Protein AF-A0A9P8JG62-F1 (afdb_monomer_lite)

Foldseek 3Di:
DQAKWKWKWKDKDDDTQDTDDIDGQQVFKDPDGPPDDDLPPFDPPDPVSDTDGDDDDDDPDQSLQTKIWMWMWIFGSDDVGDTPDIDIDIWHFHNDDVLLCCLQCVLVVVLVVLAVQLVCLQPPPPQHHPDPVRSVDPPPGDPVSVVSSPVHSVNSLVVLVVQLVVQLALDPDGPSSLLSSLSSVVSLQQAQDADPVPDPWADQADPRTGDADDNGSLRRSRNSRGYPGSVRSVVSSVVSVVVVVVVVVVVVVVVVVVVVVCCVVVVDDDDDPPDPPDD

pLDDT: mean 87.67, std 10.38, range [32.44, 97.75]

Secondary structure (DSSP, 8-state):
----EEEEEEEETTEEEEEPPPEEGGGSEES--SSPPP-TTS-TT-TTSS-EE------SS--TT--EEEEEEEE-SSTT--EEEEEEEEE-B---HHHHHHHHHHHHHHHHHHHHHHHHHHHHSTT--S-HHHHS--TT--HHHHHHH-S-HHHHHHHHHHHHHHHTSSS---TTHHHHHHTTGGGGT--S--SSS-------EETTEE----SSHHHHHHHHHT-S-THHHHHHHHHHHHHHHHHHHHHHHHHHHHHHHHHHHTT-----TT-----

Organism: Aureobasidium melanogenum (NCBI:txid46634)

Radius of gyration: 29.27 Å; chains: 1; bounding box: 67×37×87 Å

Sequence (279 aa):
NRYSTLFQRYQVLTFDAYEAAPSRFCNSTVNDSCPLAPSFFANPYDPYDLSAFSVSHDFYSSYAFATIATTITAKSGDAGAPDIACISANITPALGHTLSGLLTYLPVAILILVAIATAAAGIYSPWGSTDPFKWTTNYGRDQDLLRLVTPGFGDCLQYIQFIFLTGALSLNYPGYYAPVTKQASWSALLFNTSYVSHGHGTQSLQDGIYITNGTYGMTRMSQLVGMTAVRDIWACMAVWLLVVAVAVVLLCQLAFLLRWVIRILANSQQEDLRKKNWP

InterPro domains:
  IPR040241 Transient receptor potential channel Flc/Pkd2-like [PTHR31145] (1-279)

Structure (mmCIF, N/CA/C/O backbone):
data_AF-A0A9P8JG62-F1
#
_entry.id   AF-A0A9P8JG62-F1
#
loop_
_atom_site.group_PDB
_atom_site.id
_atom_site.type_symbol
_atom_site.label_atom_id
_atom_site.label_alt_id
_atom_site.label_comp_id
_atom_site.label_asym_id
_atom_site.label_entity_id
_atom_site.label_seq_id
_atom_site.pdbx_PDB_ins_code
_atom_site.Cartn_x
_atom_site.Cartn_y
_atom_site.Cartn_z
_atom_site.occupancy
_atom_site.B_iso_or_equiv
_atom_site.auth_seq_id
_atom_site.auth_comp_id
_atom_site.auth_asym_id
_atom_site.auth_atom_id
_atom_site.pdbx_PDB_model_num
ATOM 1 N N . ASN A 1 1 ? 34.900 1.073 -39.462 1.00 60.78 1 ASN A N 1
ATOM 2 C CA . ASN A 1 1 ? 33.639 0.442 -39.016 1.00 60.78 1 ASN A CA 1
ATOM 3 C C . ASN A 1 1 ? 33.054 1.256 -37.887 1.00 60.78 1 ASN A C 1
ATOM 5 O O . ASN A 1 1 ? 33.698 1.366 -36.849 1.00 60.78 1 ASN A O 1
ATOM 9 N N . ARG A 1 2 ? 31.901 1.889 -38.112 1.00 76.06 2 ARG A N 1
ATOM 10 C CA . ARG A 1 2 ? 31.143 2.542 -37.044 1.00 76.06 2 ARG A CA 1
ATOM 11 C C . ARG A 1 2 ? 30.133 1.526 -36.516 1.00 76.06 2 ARG A C 1
ATOM 13 O O . ARG A 1 2 ? 29.532 0.816 -37.315 1.00 76.06 2 ARG A O 1
ATOM 20 N N . TYR A 1 3 ? 30.025 1.398 -35.200 1.00 82.88 3 TYR A N 1
ATOM 21 C CA . TYR A 1 3 ? 29.186 0.389 -34.552 1.00 82.88 3 TYR A CA 1
ATOM 22 C C . TYR A 1 3 ? 27.993 1.058 -33.882 1.00 82.88 3 TYR A C 1
ATOM 24 O O . TYR A 1 3 ? 28.145 2.153 -33.342 1.00 82.88 3 TYR A O 1
ATOM 32 N N . SER A 1 4 ? 26.849 0.376 -33.869 1.00 86.31 4 SER A N 1
ATOM 33 C CA . SER A 1 4 ? 25.696 0.795 -33.073 1.00 86.31 4 SER A CA 1
ATOM 34 C C . SER A 1 4 ? 25.989 0.623 -31.583 1.00 86.31 4 SER A C 1
ATOM 36 O O . SER A 1 4 ? 26.522 -0.411 -31.157 1.00 86.31 4 SER A O 1
ATOM 38 N N . THR A 1 5 ? 25.658 1.639 -30.793 1.00 89.00 5 THR A N 1
ATOM 39 C CA . THR A 1 5 ? 25.949 1.711 -29.359 1.00 89.00 5 THR A CA 1
ATOM 40 C C . THR A 1 5 ? 24.672 1.649 -28.534 1.00 89.00 5 THR A C 1
ATOM 42 O O . THR A 1 5 ? 23.641 2.198 -28.912 1.00 89.00 5 THR A O 1
ATOM 45 N N . LEU A 1 6 ? 24.748 0.960 -27.403 1.00 89.19 6 LEU A N 1
ATOM 46 C CA . LEU A 1 6 ? 23.680 0.810 -26.429 1.00 89.19 6 LEU A CA 1
ATOM 47 C C . LEU A 1 6 ? 24.010 1.650 -25.194 1.00 89.19 6 LEU A C 1
ATOM 49 O O . LEU A 1 6 ? 25.107 1.542 -24.636 1.00 89.19 6 LEU A O 1
ATOM 53 N N . PHE A 1 7 ? 23.036 2.442 -24.762 1.00 89.69 7 PHE A N 1
ATOM 54 C CA . PHE A 1 7 ? 23.062 3.242 -23.547 1.00 89.69 7 PHE A CA 1
ATOM 55 C C . PHE A 1 7 ? 21.956 2.756 -22.615 1.00 89.69 7 PHE A C 1
ATOM 57 O O . PHE A 1 7 ? 20.835 2.481 -23.045 1.00 89.69 7 PHE A O 1
ATOM 64 N N . GLN A 1 8 ? 22.274 2.654 -21.330 1.00 89.62 8 GLN A N 1
ATOM 65 C CA . GLN A 1 8 ? 21.329 2.232 -20.302 1.00 89.62 8 GLN A CA 1
ATOM 66 C C . GLN A 1 8 ? 21.432 3.208 -19.141 1.00 89.62 8 GLN A C 1
ATOM 68 O O . GLN A 1 8 ? 22.527 3.451 -18.631 1.00 89.62 8 GLN A O 1
ATOM 73 N N . ARG A 1 9 ? 20.297 3.762 -18.730 1.00 89.38 9 ARG A N 1
ATOM 74 C CA . ARG A 1 9 ? 20.216 4.739 -17.651 1.00 89.38 9 ARG A CA 1
ATOM 75 C C . ARG A 1 9 ? 19.087 4.367 -16.702 1.00 89.38 9 ARG A C 1
ATOM 77 O O . ARG A 1 9 ? 17.950 4.176 -17.127 1.00 89.38 9 ARG A O 1
ATOM 84 N N . TYR A 1 10 ? 19.409 4.287 -15.418 1.00 88.69 10 TYR A N 1
ATOM 85 C CA . TYR A 1 10 ? 18.494 3.912 -14.348 1.00 88.69 10 TYR A CA 1
ATOM 86 C C . TYR A 1 10 ? 18.408 5.070 -13.360 1.00 88.69 10 TYR A C 1
ATOM 88 O O . TYR A 1 10 ? 19.377 5.372 -12.664 1.00 88.69 10 TYR A O 1
ATOM 96 N N . GLN A 1 11 ? 17.252 5.724 -13.301 1.00 87.38 11 GLN A N 1
ATOM 97 C CA . GLN A 1 11 ? 17.023 6.863 -12.417 1.00 87.38 11 GLN A CA 1
ATOM 98 C C . GLN A 1 11 ? 16.153 6.455 -11.238 1.00 87.38 11 GLN A C 1
ATOM 100 O O . GLN A 1 11 ? 15.164 5.738 -11.394 1.00 87.38 11 GLN A O 1
ATOM 105 N N . VAL A 1 12 ? 16.505 6.942 -10.054 1.00 86.25 12 VAL A N 1
ATOM 106 C CA . VAL A 1 12 ? 15.757 6.714 -8.821 1.00 86.25 12 VAL A CA 1
ATOM 107 C C . VAL A 1 12 ? 15.482 8.072 -8.197 1.00 86.25 12 VAL A C 1
ATOM 109 O O . VAL A 1 12 ? 16.392 8.752 -7.729 1.00 86.25 12 VAL A O 1
ATOM 112 N N . LEU A 1 13 ? 14.208 8.472 -8.176 1.00 81.06 13 LEU A N 1
ATOM 113 C CA . LEU A 1 13 ? 13.777 9.791 -7.702 1.00 81.06 13 LEU A CA 1
ATOM 114 C C . LEU A 1 13 ? 14.483 10.934 -8.459 1.00 81.06 13 LEU A C 1
ATOM 116 O O . LEU A 1 13 ? 14.110 11.231 -9.589 1.00 81.06 13 LEU A O 1
ATOM 120 N N . THR A 1 14 ? 15.471 11.584 -7.839 1.00 79.69 14 THR A N 1
ATOM 121 C CA . THR A 1 14 ? 16.187 12.751 -8.377 1.00 79.69 14 THR A CA 1
ATOM 122 C C . THR A 1 14 ? 17.626 12.459 -8.798 1.00 79.69 14 THR A C 1
ATOM 124 O O . THR A 1 14 ? 18.276 13.360 -9.325 1.00 79.69 14 THR A O 1
ATOM 127 N N . PHE A 1 15 ? 18.141 11.245 -8.578 1.00 83.62 15 PHE A N 1
ATOM 128 C CA . PHE A 1 15 ? 19.515 10.885 -8.932 1.00 83.62 15 PHE A CA 1
ATOM 129 C C . PHE A 1 15 ? 19.565 9.713 -9.916 1.00 83.62 15 PHE A C 1
ATOM 131 O O . PHE A 1 15 ? 18.686 8.847 -9.945 1.00 83.62 15 PHE A O 1
ATOM 138 N N . ASP A 1 16 ? 20.620 9.684 -10.724 1.00 84.75 16 ASP A N 1
ATOM 139 C CA . ASP A 1 16 ? 20.938 8.548 -11.581 1.00 84.75 16 ASP A CA 1
ATOM 140 C C . ASP A 1 16 ? 21.579 7.461 -10.710 1.00 84.75 16 ASP A C 1
ATOM 142 O O . ASP A 1 16 ? 22.685 7.627 -10.198 1.00 84.75 16 ASP A O 1
ATOM 146 N N . ALA A 1 17 ? 20.850 6.369 -10.481 1.00 85.88 17 ALA A N 1
ATOM 147 C CA . ALA A 1 17 ? 21.338 5.248 -9.683 1.00 85.88 17 ALA A CA 1
ATOM 148 C C . ALA A 1 17 ? 22.433 4.477 -10.421 1.00 85.88 17 ALA A C 1
ATOM 150 O O . ALA A 1 17 ? 23.376 3.997 -9.797 1.00 85.88 17 ALA A O 1
ATOM 151 N N . TYR A 1 18 ? 22.308 4.376 -11.745 1.00 88.56 18 TYR A N 1
ATOM 152 C CA . TYR A 1 18 ? 23.331 3.794 -12.596 1.00 88.56 18 TYR A CA 1
ATOM 153 C C . TYR A 1 18 ? 23.220 4.318 -14.027 1.00 88.56 18 TYR A C 1
ATOM 155 O O . TYR A 1 18 ? 22.129 4.384 -14.600 1.00 88.56 18 TYR A O 1
ATOM 163 N N . GLU A 1 19 ? 24.365 4.637 -14.618 1.00 90.19 19 GLU A N 1
ATOM 164 C CA . GLU A 1 19 ? 24.509 4.893 -16.046 1.00 90.19 19 GLU A CA 1
ATOM 165 C C . GLU A 1 19 ? 25.578 3.943 -16.587 1.00 90.19 19 GLU A C 1
ATOM 167 O O . GLU A 1 19 ? 26.728 3.950 -16.140 1.00 90.19 19 GLU A O 1
ATOM 172 N N . ALA A 1 20 ? 25.181 3.071 -17.512 1.00 88.19 20 ALA A N 1
ATOM 173 C CA . ALA A 1 20 ? 26.085 2.087 -18.082 1.00 88.19 20 ALA A CA 1
ATOM 174 C C . ALA A 1 20 ? 27.085 2.753 -19.031 1.00 88.19 20 ALA A C 1
ATOM 176 O O . ALA A 1 20 ? 26.729 3.632 -19.820 1.00 88.19 20 ALA A O 1
ATOM 177 N N . ALA A 1 21 ? 28.328 2.265 -19.022 1.00 88.56 21 ALA A N 1
ATOM 178 C CA . ALA A 1 21 ? 29.294 2.642 -20.044 1.00 88.56 21 ALA A CA 1
ATOM 179 C C . ALA A 1 21 ? 28.760 2.244 -21.438 1.00 88.56 21 ALA A C 1
ATOM 181 O O . ALA A 1 21 ? 28.216 1.142 -21.583 1.00 88.56 21 ALA A O 1
ATOM 182 N N . PRO A 1 22 ? 28.925 3.093 -22.472 1.00 87.44 22 PRO A N 1
ATOM 183 C CA . PRO A 1 22 ? 28.437 2.790 -23.811 1.00 87.44 22 PRO A CA 1
ATOM 184 C C . PRO A 1 22 ? 29.011 1.465 -24.311 1.00 87.44 22 PRO A C 1
ATOM 186 O O . PRO A 1 22 ? 30.228 1.289 -24.399 1.00 87.44 22 PRO A O 1
ATOM 189 N N . SER A 1 23 ? 28.130 0.530 -24.651 1.00 90.50 23 SER A N 1
ATOM 190 C CA . SER A 1 23 ? 28.506 -0.807 -25.115 1.00 90.50 23 SER A CA 1
ATOM 191 C C . SER A 1 23 ? 28.045 -1.029 -26.551 1.00 90.50 23 SER A C 1
ATOM 193 O O . SER A 1 23 ? 27.227 -0.279 -27.082 1.00 90.50 23 SER A O 1
ATOM 195 N N . ARG A 1 24 ? 28.600 -2.031 -27.238 1.00 89.81 24 ARG A N 1
ATOM 196 C CA . ARG A 1 24 ? 28.143 -2.378 -28.591 1.00 89.81 24 ARG A CA 1
ATOM 197 C C . ARG A 1 24 ? 26.783 -3.057 -28.492 1.00 89.81 24 ARG A C 1
ATOM 199 O O . ARG A 1 24 ? 26.678 -4.084 -27.831 1.00 89.81 24 ARG A O 1
ATOM 206 N N . PHE A 1 25 ? 25.788 -2.537 -29.208 1.00 88.88 25 PHE A N 1
ATOM 207 C CA . PHE A 1 25 ? 24.418 -3.065 -29.195 1.00 88.88 25 PHE A CA 1
ATOM 208 C C . PHE A 1 25 ? 24.360 -4.570 -29.512 1.00 88.88 25 PHE A C 1
ATOM 210 O O . PHE A 1 25 ? 23.679 -5.331 -28.834 1.00 88.88 25 PHE A O 1
ATOM 217 N N . CYS A 1 26 ? 25.169 -5.012 -30.474 1.00 88.38 26 CYS A N 1
ATOM 218 C CA . CYS A 1 26 ? 25.242 -6.403 -30.925 1.00 88.38 26 CYS A CA 1
ATOM 219 C C . CYS A 1 26 ? 25.734 -7.413 -29.877 1.00 88.38 26 CYS A C 1
ATOM 221 O O . CYS A 1 26 ? 25.614 -8.608 -30.106 1.00 88.38 26 CYS A O 1
ATOM 223 N N . ASN A 1 27 ? 26.313 -6.968 -28.757 1.00 88.94 27 ASN A N 1
ATOM 224 C CA . ASN A 1 27 ? 26.694 -7.877 -27.672 1.00 88.94 27 ASN A CA 1
ATOM 225 C C . ASN A 1 27 ? 25.514 -8.202 -26.745 1.00 88.94 27 ASN A C 1
ATOM 227 O O . ASN A 1 27 ? 25.621 -9.109 -25.927 1.00 88.94 27 ASN A O 1
ATOM 231 N N . SER A 1 28 ? 24.427 -7.436 -26.833 1.00 88.81 28 SER A N 1
ATOM 232 C CA . SER A 1 28 ? 23.253 -7.559 -25.968 1.00 88.81 28 SER A CA 1
ATOM 233 C C . SER A 1 28 ? 22.060 -8.191 -26.685 1.00 88.81 28 SER A C 1
ATOM 235 O O . SER A 1 28 ? 21.018 -8.376 -26.062 1.00 88.81 28 SER A O 1
ATOM 237 N N . THR A 1 29 ? 22.182 -8.512 -27.977 1.00 89.44 29 THR A N 1
ATOM 238 C CA . THR A 1 29 ? 21.116 -9.159 -28.750 1.00 89.44 29 THR A CA 1
ATOM 239 C C . THR A 1 29 ? 20.923 -10.605 -28.304 1.00 89.44 29 THR A C 1
ATOM 241 O O . THR A 1 29 ? 21.872 -11.310 -27.963 1.00 89.44 29 THR A O 1
ATOM 244 N N . VAL A 1 30 ? 19.667 -11.034 -28.284 1.00 84.88 30 VAL A N 1
ATOM 245 C CA . VAL A 1 30 ? 19.232 -12.379 -27.908 1.00 84.88 30 VAL A CA 1
ATOM 246 C C . VAL A 1 30 ? 18.642 -13.032 -29.154 1.00 84.88 30 VAL A C 1
ATOM 248 O O . VAL A 1 30 ? 17.944 -12.370 -29.920 1.00 84.88 30 VAL A O 1
ATOM 251 N N . ASN A 1 31 ? 18.928 -14.320 -29.355 1.00 77.56 31 ASN A N 1
ATOM 252 C CA . ASN A 1 31 ? 18.496 -15.165 -30.482 1.00 77.56 31 ASN A CA 1
ATOM 253 C C . ASN A 1 31 ? 19.072 -14.810 -31.864 1.00 77.56 31 ASN A C 1
ATOM 255 O O . ASN A 1 31 ? 19.307 -15.725 -32.647 1.00 77.56 31 ASN A O 1
ATOM 259 N N . ASP A 1 32 ? 19.390 -13.541 -32.128 1.00 78.75 32 ASP A N 1
ATOM 260 C CA . ASP A 1 32 ? 19.986 -13.088 -33.387 1.00 78.75 32 ASP A CA 1
ATOM 261 C C . ASP A 1 32 ? 21.377 -12.467 -33.210 1.00 78.75 32 ASP A C 1
ATOM 263 O O . ASP A 1 32 ? 21.698 -11.821 -32.206 1.00 78.75 32 ASP A O 1
ATOM 267 N N . SER A 1 33 ? 22.203 -12.615 -34.247 1.00 82.50 33 SER A N 1
ATOM 268 C CA . SER A 1 33 ? 23.496 -11.943 -34.380 1.00 82.50 33 SER A CA 1
ATOM 269 C C . SER A 1 33 ? 23.413 -10.798 -35.385 1.00 82.50 33 SER A C 1
ATOM 271 O O . SER A 1 33 ? 22.811 -10.943 -36.446 1.00 82.50 33 SER A O 1
ATOM 273 N N . CYS A 1 34 ? 24.078 -9.678 -35.103 1.00 84.44 34 CYS A N 1
ATOM 274 C CA . CYS A 1 34 ? 24.171 -8.577 -36.061 1.00 84.44 34 CYS A CA 1
ATOM 275 C C . CYS A 1 34 ? 24.833 -8.994 -37.394 1.00 84.44 34 CYS A C 1
ATOM 277 O O . CYS A 1 34 ? 25.825 -9.728 -37.362 1.00 84.44 34 CYS A O 1
ATOM 279 N N . PRO A 1 35 ? 24.391 -8.446 -38.547 1.00 85.94 35 PRO A N 1
ATOM 280 C CA . PRO A 1 35 ? 23.385 -7.388 -38.707 1.00 85.94 35 PRO A CA 1
ATOM 281 C C . PRO A 1 35 ? 21.944 -7.895 -38.548 1.00 85.94 35 PRO A C 1
ATOM 283 O O . PRO A 1 35 ? 21.563 -8.894 -39.147 1.00 85.94 35 PRO A O 1
ATOM 286 N N . LEU A 1 36 ? 21.136 -7.167 -37.771 1.00 84.38 36 LEU A N 1
ATOM 287 C CA . LEU A 1 36 ? 19.712 -7.466 -37.624 1.00 84.38 36 LEU A CA 1
ATOM 288 C C . LEU A 1 36 ? 18.961 -7.018 -38.881 1.00 84.38 36 LEU A C 1
ATOM 290 O O . LEU A 1 36 ? 19.050 -5.854 -39.280 1.00 84.38 36 LEU A O 1
ATOM 294 N N . ALA A 1 37 ? 18.228 -7.942 -39.493 1.00 82.81 37 ALA A N 1
ATOM 295 C CA . ALA A 1 37 ? 17.316 -7.645 -40.589 1.00 82.81 37 ALA A CA 1
ATOM 296 C C . ALA A 1 37 ? 15.895 -7.403 -40.046 1.00 82.81 37 ALA A C 1
ATOM 298 O O . ALA A 1 37 ? 15.549 -7.937 -38.993 1.00 82.81 37 ALA A O 1
ATOM 299 N N . PRO A 1 38 ? 15.045 -6.628 -40.744 1.00 82.94 38 PRO A N 1
ATOM 300 C CA . PRO A 1 38 ? 13.648 -6.482 -40.349 1.00 82.94 38 PRO A CA 1
ATOM 301 C C . PRO A 1 38 ? 12.923 -7.833 -40.400 1.00 82.94 38 PRO A C 1
ATOM 303 O O . PRO A 1 38 ? 12.995 -8.552 -41.400 1.00 82.94 38 PRO A O 1
ATOM 306 N N . SER A 1 39 ? 12.180 -8.161 -39.347 1.00 84.31 39 SER A N 1
ATOM 307 C CA . SER A 1 39 ? 11.381 -9.382 -39.241 1.00 84.31 39 SER A CA 1
ATOM 308 C C . SER A 1 39 ? 10.048 -9.246 -39.999 1.00 84.31 39 SER A C 1
ATOM 310 O O . SER A 1 39 ? 8.982 -9.095 -39.413 1.00 84.31 39 SER A O 1
ATOM 312 N N . PHE A 1 40 ? 10.092 -9.289 -41.337 1.00 84.56 40 PHE A N 1
ATOM 313 C CA . PHE A 1 40 ? 8.915 -9.055 -42.198 1.00 84.56 40 PHE A CA 1
ATOM 314 C C . PHE A 1 40 ? 7.774 -10.076 -42.044 1.00 84.56 40 PHE A C 1
ATOM 316 O O . PHE A 1 40 ? 6.627 -9.747 -42.337 1.00 84.56 40 PHE A O 1
ATOM 323 N N . PHE A 1 41 ? 8.081 -11.306 -41.623 1.00 85.44 41 PHE A N 1
ATOM 324 C CA . PHE A 1 41 ? 7.118 -12.413 -41.525 1.00 85.44 41 PHE A CA 1
ATOM 325 C C . PHE A 1 41 ? 6.810 -12.832 -40.080 1.00 85.44 41 PHE A C 1
ATOM 327 O O . PHE A 1 41 ? 6.113 -13.822 -39.877 1.00 85.44 41 PHE A O 1
ATOM 334 N N . ALA A 1 42 ? 7.338 -12.111 -39.087 1.00 84.81 42 ALA A N 1
ATOM 335 C CA . ALA A 1 42 ? 7.112 -12.425 -37.681 1.00 84.81 42 ALA A CA 1
ATOM 336 C C . ALA A 1 42 ? 5.701 -12.022 -37.239 1.00 84.81 42 ALA A C 1
ATOM 338 O O . ALA A 1 42 ? 5.145 -11.020 -37.700 1.00 84.81 42 ALA A O 1
ATOM 339 N N . ASN A 1 43 ? 5.128 -12.793 -36.318 1.00 87.69 43 ASN A N 1
ATOM 340 C CA . ASN A 1 43 ? 3.847 -12.459 -35.720 1.00 87.69 43 ASN A CA 1
ATOM 341 C C . ASN A 1 43 ? 4.029 -11.313 -34.702 1.00 87.69 43 ASN A C 1
ATOM 343 O O . ASN A 1 43 ? 4.736 -11.496 -33.716 1.00 87.69 43 ASN A O 1
ATOM 347 N N . PRO A 1 44 ? 3.369 -10.148 -34.858 1.00 81.75 44 PRO A N 1
ATOM 348 C CA . PRO A 1 44 ? 3.515 -9.033 -33.916 1.00 81.75 44 PRO A CA 1
ATOM 349 C C . PRO A 1 44 ? 2.978 -9.338 -32.509 1.00 81.75 44 PRO A C 1
ATOM 351 O O . PRO A 1 44 ? 3.262 -8.594 -31.573 1.00 81.75 44 PRO A O 1
ATOM 354 N N . TYR A 1 45 ? 2.181 -10.400 -32.359 1.00 85.50 45 TYR A N 1
ATOM 355 C CA . TYR A 1 45 ? 1.648 -10.842 -31.071 1.00 85.50 45 TYR A CA 1
ATOM 356 C C . TYR A 1 45 ? 2.525 -11.883 -30.371 1.00 85.50 45 TYR A C 1
ATOM 358 O O . TYR A 1 45 ? 2.292 -12.145 -29.191 1.00 85.50 45 TYR A O 1
ATOM 366 N N . ASP A 1 46 ? 3.502 -12.468 -31.071 1.00 84.19 46 ASP A N 1
ATOM 367 C CA . ASP A 1 46 ? 4.453 -13.405 -30.480 1.00 84.19 46 ASP A CA 1
ATOM 368 C C . ASP A 1 46 ? 5.807 -12.705 -30.265 1.00 84.19 46 ASP A C 1
ATOM 370 O O . ASP A 1 46 ? 6.536 -12.447 -31.226 1.00 84.19 46 ASP A O 1
ATOM 374 N N . PRO A 1 47 ? 6.170 -12.363 -29.015 1.00 81.94 47 PRO A N 1
ATOM 375 C CA . PRO A 1 47 ? 7.426 -11.680 -28.734 1.00 81.94 47 PRO A CA 1
ATOM 376 C C . PRO A 1 47 ? 8.664 -12.545 -29.013 1.00 81.94 47 PRO A C 1
ATOM 378 O O . PRO A 1 47 ? 9.758 -11.992 -29.096 1.00 81.94 47 PRO A O 1
ATOM 381 N N . TYR A 1 48 ? 8.524 -13.869 -29.150 1.00 83.44 48 TYR A N 1
ATOM 382 C CA . TYR A 1 48 ? 9.652 -14.774 -29.386 1.00 83.44 48 TYR A CA 1
ATOM 383 C C . TYR A 1 48 ? 10.076 -14.849 -30.860 1.00 83.44 48 TYR A C 1
ATOM 385 O O . TYR A 1 48 ? 11.219 -15.211 -31.134 1.00 83.44 48 TYR A O 1
ATOM 393 N N . ASP A 1 49 ? 9.197 -14.455 -31.787 1.00 83.88 49 ASP A N 1
ATOM 394 C CA . ASP A 1 49 ? 9.481 -14.384 -33.230 1.00 83.88 49 ASP A CA 1
ATOM 395 C C . ASP A 1 49 ? 10.222 -13.092 -33.632 1.00 83.88 49 ASP A C 1
ATOM 397 O O . ASP A 1 49 ? 10.646 -12.925 -34.779 1.00 83.88 49 ASP A O 1
ATOM 401 N N . LEU A 1 50 ? 10.351 -12.141 -32.703 1.00 85.81 50 LEU A N 1
ATOM 402 C CA . LEU A 1 50 ? 10.982 -10.843 -32.914 1.00 85.81 50 LEU A CA 1
ATOM 403 C C . LEU A 1 50 ? 12.418 -10.856 -32.377 1.00 85.81 50 LEU A C 1
ATOM 405 O O . LEU A 1 50 ? 12.700 -11.426 -31.322 1.00 85.81 50 LEU A O 1
ATOM 409 N N . SER A 1 51 ? 13.330 -10.163 -33.064 1.00 85.75 51 SER A N 1
ATOM 410 C CA . SER A 1 51 ? 14.684 -9.953 -32.551 1.00 85.75 51 SER A CA 1
ATOM 411 C C . SER A 1 51 ? 14.624 -9.179 -31.232 1.00 85.75 51 SER A C 1
ATOM 413 O O . SER A 1 51 ? 14.041 -8.094 -31.154 1.00 85.75 51 SER A O 1
ATOM 415 N N . ALA A 1 52 ? 15.255 -9.723 -30.196 1.00 87.81 52 ALA A N 1
ATOM 416 C CA . ALA A 1 52 ? 15.240 -9.165 -28.852 1.00 87.81 52 ALA A CA 1
ATOM 417 C C . ALA A 1 52 ? 16.653 -8.778 -28.403 1.00 87.81 52 ALA A C 1
ATOM 419 O O . ALA A 1 52 ? 17.661 -9.187 -28.979 1.00 87.81 52 ALA A O 1
ATOM 420 N N . PHE A 1 53 ? 16.739 -7.986 -27.341 1.00 90.25 53 PHE A N 1
ATOM 421 C CA . PHE A 1 53 ? 17.988 -7.726 -26.639 1.00 90.25 53 PHE A CA 1
ATOM 422 C C . PHE A 1 53 ? 17.731 -7.761 -25.134 1.00 90.25 53 PHE A C 1
ATOM 424 O O . PHE A 1 53 ? 16.625 -7.471 -24.680 1.00 90.25 53 PHE A O 1
ATOM 431 N N . SER A 1 54 ? 18.749 -8.131 -24.364 1.00 90.56 54 SER A N 1
ATOM 432 C CA . SER A 1 54 ? 18.671 -8.215 -22.910 1.00 90.56 54 SER A CA 1
ATOM 433 C C . SER A 1 54 ? 19.748 -7.353 -22.275 1.00 90.56 54 SER A C 1
ATOM 435 O O . SER A 1 54 ? 20.891 -7.302 -22.733 1.00 90.56 54 SER A O 1
ATOM 437 N N . VAL A 1 55 ? 19.363 -6.664 -21.208 1.00 90.25 55 VAL A N 1
ATOM 438 C CA . VAL A 1 55 ? 20.263 -5.881 -20.372 1.00 90.25 55 VAL A CA 1
ATOM 439 C C . VAL A 1 55 ? 20.034 -6.268 -18.923 1.00 90.25 55 VAL A C 1
ATOM 441 O O . VAL A 1 55 ? 18.905 -6.520 -18.508 1.00 90.25 55 VAL A O 1
ATOM 444 N N . SER A 1 56 ? 21.110 -6.318 -18.152 1.00 90.00 56 SER A N 1
ATOM 445 C CA . SER A 1 56 ? 21.060 -6.677 -16.741 1.00 90.00 56 SER A CA 1
ATOM 446 C C . SER A 1 56 ? 22.006 -5.790 -15.954 1.00 90.00 56 SER A C 1
ATOM 448 O O . SER A 1 56 ? 23.131 -5.532 -16.389 1.00 90.00 56 SER A O 1
ATOM 450 N N . HIS A 1 57 ? 21.559 -5.354 -14.783 1.00 89.50 57 HIS A N 1
ATOM 451 C CA . HIS A 1 57 ? 22.380 -4.620 -13.837 1.00 89.50 57 HIS A CA 1
ATOM 452 C C . HIS A 1 57 ? 21.995 -5.002 -12.408 1.00 89.50 57 HIS A C 1
ATOM 454 O O . HIS A 1 57 ? 20.812 -4.986 -12.063 1.00 89.50 57 HIS A O 1
ATOM 460 N N . ASP A 1 58 ? 22.996 -5.325 -11.591 1.00 88.88 58 ASP A N 1
ATOM 461 C CA . ASP A 1 58 ? 22.798 -5.696 -10.194 1.00 88.88 58 ASP A CA 1
ATOM 462 C C . ASP A 1 58 ? 22.747 -4.448 -9.313 1.00 88.88 58 ASP A C 1
ATOM 464 O O . ASP A 1 58 ? 23.720 -3.704 -9.183 1.00 88.88 58 ASP A O 1
ATOM 468 N N . PHE A 1 59 ? 21.608 -4.243 -8.659 1.00 86.38 59 PHE A N 1
ATOM 469 C CA . PHE A 1 59 ? 21.442 -3.195 -7.664 1.00 86.38 59 PHE A CA 1
ATOM 470 C C . PHE A 1 59 ? 21.817 -3.719 -6.275 1.00 86.38 59 PHE A C 1
ATOM 472 O O . PHE A 1 59 ? 21.230 -4.674 -5.775 1.00 86.38 59 PHE A O 1
ATOM 479 N N . TYR A 1 60 ? 22.755 -3.052 -5.602 1.00 86.25 60 TYR A N 1
ATOM 480 C CA . TYR A 1 60 ? 23.210 -3.427 -4.253 1.00 86.25 60 TYR A CA 1
ATOM 481 C C . TYR A 1 60 ? 22.297 -2.915 -3.116 1.00 86.25 60 TYR A C 1
ATOM 483 O O . TYR A 1 60 ? 22.664 -2.974 -1.944 1.00 86.25 60 TYR A O 1
ATOM 491 N N . SER A 1 61 ? 21.114 -2.387 -3.447 1.00 86.69 61 SER A N 1
ATOM 492 C CA . SER A 1 61 ? 20.106 -1.884 -2.504 1.00 86.69 61 SER A CA 1
ATOM 493 C C . SER A 1 61 ? 18.698 -2.251 -2.980 1.00 86.69 61 SER A C 1
ATOM 495 O O . SER A 1 61 ? 18.476 -2.454 -4.170 1.00 86.69 61 SER A O 1
ATOM 497 N N . SER A 1 62 ? 17.737 -2.342 -2.055 1.00 83.25 62 SER A N 1
ATOM 498 C CA . SER A 1 62 ? 16.376 -2.822 -2.344 1.00 83.25 62 SER A CA 1
ATOM 499 C C . SER A 1 62 ? 15.457 -1.783 -2.988 1.00 83.25 62 SER A C 1
ATOM 501 O O . SER A 1 62 ? 14.491 -2.157 -3.644 1.00 83.25 62 SER A O 1
ATOM 503 N N . TYR A 1 63 ? 15.717 -0.486 -2.783 1.00 88.06 63 TYR A N 1
ATOM 504 C CA . TYR A 1 63 ? 14.901 0.618 -3.315 1.00 88.06 63 TYR A CA 1
ATOM 505 C C . TYR A 1 63 ? 13.381 0.487 -3.041 1.00 88.06 63 TYR A C 1
ATOM 507 O O . TYR A 1 63 ? 12.556 0.947 -3.825 1.00 88.06 63 TYR A O 1
ATOM 515 N N . ALA A 1 64 ? 13.007 -0.089 -1.891 1.00 84.62 64 ALA A N 1
ATOM 516 C CA . ALA A 1 64 ? 11.631 -0.449 -1.511 1.00 84.62 64 ALA A CA 1
ATOM 517 C C . ALA A 1 64 ? 10.587 0.695 -1.544 1.00 84.62 64 ALA A C 1
ATOM 519 O O . ALA A 1 64 ? 9.394 0.433 -1.684 1.00 84.62 64 ALA A O 1
ATOM 520 N N . PHE A 1 65 ? 11.015 1.957 -1.413 1.00 89.94 65 PHE A N 1
ATOM 521 C CA . PHE A 1 65 ? 10.158 3.156 -1.480 1.00 89.94 65 PHE A CA 1
ATOM 522 C C . PHE A 1 65 ? 10.426 4.009 -2.721 1.00 89.94 65 PHE A C 1
ATOM 524 O O . PHE A 1 65 ? 10.213 5.221 -2.712 1.00 89.94 65 PHE A O 1
ATOM 531 N N . ALA A 1 66 ? 10.936 3.395 -3.781 1.00 91.00 66 ALA A N 1
ATOM 532 C CA . ALA A 1 66 ? 11.232 4.098 -5.008 1.00 91.00 66 ALA A CA 1
ATOM 533 C C . ALA A 1 66 ? 10.676 3.371 -6.226 1.00 91.00 66 ALA A C 1
ATOM 535 O O . ALA A 1 66 ? 10.353 2.186 -6.210 1.00 91.00 66 ALA A O 1
ATOM 536 N N . THR A 1 67 ? 10.571 4.130 -7.306 1.00 91.75 67 THR A N 1
ATOM 537 C CA . THR A 1 67 ? 10.309 3.606 -8.638 1.00 91.75 67 THR A CA 1
ATOM 538 C C . THR A 1 67 ? 11.537 3.900 -9.471 1.00 91.75 67 THR A C 1
ATOM 540 O O . THR A 1 67 ? 11.996 5.041 -9.519 1.00 91.75 67 THR A O 1
ATOM 543 N N . ILE A 1 68 ? 12.076 2.857 -10.086 1.00 92.44 68 ILE A N 1
ATOM 544 C CA . ILE A 1 68 ? 13.237 2.936 -10.954 1.00 92.44 68 ILE A CA 1
ATOM 545 C C . ILE A 1 68 ? 12.721 3.296 -12.345 1.00 92.44 68 ILE A C 1
ATOM 547 O O . ILE A 1 68 ? 12.036 2.497 -12.986 1.00 92.44 68 ILE A O 1
ATOM 551 N N . ALA A 1 69 ? 13.018 4.509 -12.796 1.00 92.81 69 ALA A N 1
ATOM 552 C CA . ALA A 1 69 ? 12.750 4.938 -14.159 1.00 92.81 69 ALA A CA 1
ATOM 553 C C . ALA A 1 69 ? 13.921 4.490 -15.037 1.00 92.81 69 ALA A C 1
ATOM 555 O O . ALA A 1 69 ? 15.026 5.030 -14.965 1.00 92.81 69 ALA A O 1
ATOM 556 N N . THR A 1 70 ? 13.688 3.453 -15.833 1.00 91.94 70 THR A N 1
ATOM 557 C CA . THR A 1 70 ? 14.689 2.875 -16.730 1.00 91.94 70 THR A CA 1
ATOM 558 C C . THR A 1 70 ? 14.518 3.460 -18.119 1.00 91.94 70 THR A C 1
ATO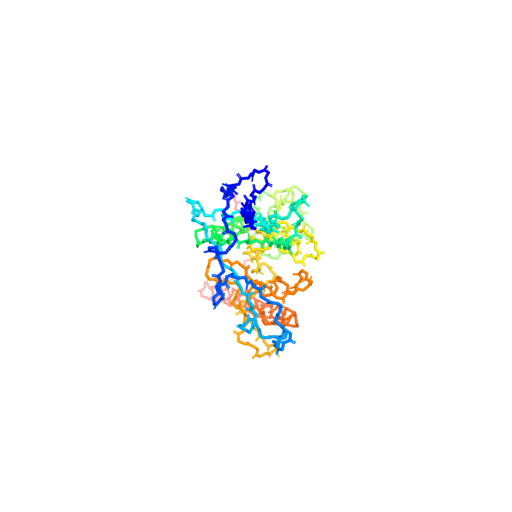M 560 O O . THR A 1 70 ? 13.404 3.524 -18.634 1.00 91.94 70 THR A O 1
ATOM 563 N N . THR A 1 71 ? 15.613 3.925 -18.713 1.00 94.25 71 THR A N 1
ATOM 564 C CA . THR A 1 71 ? 15.660 4.394 -20.098 1.00 94.25 71 THR A CA 1
ATOM 565 C C . THR A 1 71 ? 16.800 3.687 -20.809 1.00 94.25 71 THR A C 1
ATOM 567 O O . THR A 1 71 ? 17.960 3.791 -20.407 1.00 94.25 71 THR A O 1
ATOM 570 N N . ILE A 1 72 ? 16.464 2.961 -21.866 1.00 93.88 72 ILE A N 1
ATOM 571 C CA . ILE A 1 72 ? 17.414 2.226 -22.692 1.00 93.88 72 ILE A CA 1
ATOM 572 C C . ILE A 1 72 ? 17.343 2.813 -24.094 1.00 93.88 72 ILE A C 1
ATOM 574 O O . ILE A 1 72 ? 16.270 2.849 -24.700 1.00 93.88 72 ILE A O 1
ATOM 578 N N . THR A 1 73 ? 18.478 3.276 -24.611 1.00 93.44 73 THR A N 1
ATOM 579 C CA . THR A 1 73 ? 18.564 3.836 -25.961 1.00 93.44 73 THR A CA 1
ATOM 580 C C . THR A 1 73 ? 19.629 3.124 -26.778 1.00 93.44 73 THR A C 1
ATOM 582 O O . THR A 1 73 ? 20.726 2.836 -26.301 1.00 93.44 73 THR A O 1
ATOM 585 N N . ALA A 1 74 ? 19.304 2.819 -28.029 1.00 92.00 74 ALA A N 1
ATOM 586 C CA . ALA A 1 74 ? 20.240 2.267 -28.997 1.00 92.00 74 ALA A CA 1
ATOM 587 C C . ALA A 1 74 ? 20.456 3.299 -30.102 1.00 92.00 74 ALA A C 1
ATOM 589 O O . ALA A 1 74 ? 19.488 3.747 -30.712 1.00 92.00 74 ALA A O 1
ATOM 590 N N . LYS A 1 75 ? 21.709 3.669 -30.369 1.00 93.06 75 LYS A N 1
ATOM 591 C CA . LYS A 1 75 ? 22.084 4.635 -31.412 1.00 93.06 75 LYS A CA 1
ATOM 592 C C . LYS A 1 75 ? 22.826 3.954 -32.546 1.00 93.06 75 LYS A C 1
ATOM 594 O O . LYS A 1 75 ? 23.635 3.056 -32.310 1.00 93.06 75 LYS A O 1
ATOM 599 N N . SER A 1 76 ? 22.579 4.398 -33.775 1.00 90.75 76 SER A N 1
ATOM 600 C CA . SER A 1 76 ? 23.313 3.911 -34.944 1.00 90.75 76 SER A CA 1
ATOM 601 C C . SER A 1 76 ? 24.755 4.414 -34.949 1.00 90.75 76 SER A C 1
ATOM 603 O O . SER A 1 76 ? 25.061 5.495 -34.448 1.00 90.75 76 SER A O 1
ATOM 605 N N . GLY A 1 77 ? 25.640 3.647 -35.584 1.00 87.19 77 GLY A N 1
ATOM 606 C CA . GLY A 1 77 ? 26.989 4.094 -35.920 1.00 87.19 77 GLY A CA 1
ATOM 607 C C . GLY A 1 77 ? 27.036 5.132 -37.052 1.00 87.19 77 GLY A C 1
ATOM 608 O O . GLY A 1 77 ? 28.112 5.635 -37.360 1.00 87.19 77 GLY A O 1
ATOM 609 N N . ASP A 1 78 ? 25.922 5.456 -37.707 1.00 88.00 78 ASP A N 1
ATOM 610 C CA . ASP A 1 78 ? 25.907 6.355 -38.868 1.00 88.00 78 ASP A CA 1
ATOM 611 C C . ASP A 1 78 ? 26.290 7.808 -38.539 1.00 88.00 78 ASP A C 1
ATOM 613 O O . ASP A 1 78 ? 26.396 8.224 -37.383 1.00 88.00 78 ASP A O 1
ATOM 617 N N . ALA A 1 79 ? 26.553 8.613 -39.575 1.00 84.06 79 ALA A N 1
ATOM 618 C CA . ALA A 1 79 ? 26.824 10.038 -39.391 1.00 84.06 79 ALA A CA 1
ATOM 619 C C . ALA A 1 79 ? 25.618 10.720 -38.719 1.00 84.06 79 ALA A C 1
ATOM 621 O O . ALA A 1 79 ? 24.517 10.691 -39.255 1.00 84.06 79 ALA A O 1
ATOM 622 N N . GLY A 1 80 ? 25.838 11.311 -37.542 1.00 82.19 80 GLY A N 1
ATOM 623 C CA . GLY A 1 80 ? 24.778 11.913 -36.726 1.00 82.19 80 GLY A CA 1
ATOM 624 C C . GLY A 1 80 ? 24.203 11.007 -35.631 1.00 82.19 80 GLY A C 1
ATOM 625 O O . GLY A 1 80 ? 23.407 11.499 -34.842 1.00 82.19 80 GLY A O 1
ATOM 626 N N . ALA A 1 81 ? 24.628 9.737 -35.546 1.00 86.62 81 ALA A N 1
ATOM 627 C CA . ALA A 1 81 ? 24.238 8.774 -34.508 1.00 86.62 81 ALA A CA 1
ATOM 628 C C . ALA A 1 81 ? 22.730 8.786 -34.160 1.00 86.62 81 ALA A C 1
ATOM 630 O O . ALA A 1 81 ? 22.380 9.026 -33.000 1.00 86.62 81 ALA A O 1
ATOM 631 N N . PRO A 1 82 ? 21.834 8.569 -35.148 1.00 90.44 82 PRO A N 1
ATOM 632 C CA . PRO A 1 82 ? 20.394 8.585 -34.911 1.00 90.44 82 PRO A CA 1
ATOM 633 C C . PRO A 1 82 ? 19.976 7.497 -33.914 1.00 90.44 82 PRO A C 1
ATOM 635 O O . PRO A 1 82 ? 20.545 6.400 -33.905 1.00 90.44 82 PRO A O 1
ATOM 638 N N . ASP A 1 83 ? 18.962 7.795 -33.103 1.00 89.88 83 ASP A N 1
ATOM 639 C CA . ASP A 1 83 ? 18.363 6.837 -32.173 1.00 89.88 83 ASP A CA 1
ATOM 640 C C . ASP A 1 83 ? 17.575 5.780 -32.970 1.00 89.88 83 ASP A C 1
ATOM 642 O O . ASP A 1 83 ? 16.611 6.097 -33.663 1.00 89.88 83 ASP A O 1
ATOM 646 N N . ILE A 1 84 ? 18.003 4.519 -32.886 1.00 89.00 84 ILE A N 1
ATOM 647 C CA . ILE A 1 84 ? 17.337 3.356 -33.495 1.00 89.00 84 ILE A CA 1
ATOM 648 C C . ILE A 1 84 ? 16.176 2.896 -32.607 1.00 89.00 84 ILE A C 1
ATOM 650 O O . ILE A 1 84 ? 15.119 2.521 -33.107 1.00 89.00 84 ILE A O 1
ATOM 654 N N . ALA A 1 85 ? 16.376 2.910 -31.287 1.00 88.56 85 ALA A N 1
ATOM 655 C CA . ALA A 1 85 ? 15.369 2.500 -30.317 1.00 88.56 85 ALA A CA 1
ATOM 656 C C . ALA A 1 85 ? 15.476 3.327 -29.032 1.00 88.56 85 ALA A C 1
ATOM 658 O O . ALA A 1 85 ? 16.578 3.641 -28.579 1.00 88.56 85 ALA A O 1
ATOM 659 N N . CYS A 1 86 ? 14.327 3.640 -28.435 1.00 92.50 86 CYS A N 1
ATOM 660 C CA . CYS A 1 86 ? 14.211 4.282 -27.130 1.00 92.50 86 CYS A CA 1
ATOM 661 C C . CYS A 1 86 ? 13.094 3.589 -26.344 1.00 92.50 86 CYS A C 1
ATOM 663 O O . CYS A 1 86 ? 11.931 3.635 -26.743 1.00 92.50 86 CYS A O 1
ATOM 665 N N . ILE A 1 87 ? 13.462 2.911 -25.259 1.00 92.69 87 ILE A N 1
ATOM 666 C CA . ILE A 1 87 ? 12.548 2.181 -24.386 1.00 92.69 87 ILE A CA 1
ATOM 667 C C . ILE A 1 87 ? 12.600 2.850 -23.021 1.00 92.69 87 ILE A C 1
ATOM 669 O O . ILE A 1 87 ? 13.679 2.993 -22.445 1.00 92.69 87 ILE A O 1
ATOM 673 N N . SER A 1 88 ? 11.440 3.235 -22.495 1.00 91.88 88 SER A N 1
ATOM 674 C CA . SER A 1 88 ? 11.307 3.737 -21.133 1.00 91.88 88 SER A CA 1
ATOM 675 C C . SER A 1 88 ? 10.298 2.902 -20.353 1.00 91.88 88 SER A C 1
ATOM 677 O O . SER A 1 88 ? 9.186 2.641 -20.813 1.00 91.88 88 SER A O 1
ATOM 679 N N . ALA A 1 89 ? 10.698 2.449 -19.167 1.00 90.31 89 ALA A N 1
ATOM 680 C CA . ALA A 1 89 ? 9.856 1.635 -18.304 1.00 90.31 89 ALA A CA 1
ATOM 681 C C . ALA A 1 89 ? 10.071 1.994 -16.833 1.00 90.31 89 ALA A C 1
ATOM 683 O O . ALA A 1 89 ? 11.202 2.157 -16.370 1.00 90.31 89 ALA A O 1
ATOM 684 N N . ASN A 1 90 ? 8.967 2.079 -16.094 1.00 91.50 90 ASN A N 1
ATOM 685 C CA . ASN A 1 90 ? 8.974 2.338 -14.660 1.00 91.50 90 ASN A CA 1
ATOM 686 C C . ASN A 1 90 ? 8.836 1.018 -13.908 1.00 91.50 90 ASN A C 1
ATOM 688 O O . ASN A 1 90 ? 7.793 0.369 -13.969 1.00 91.50 90 ASN A O 1
ATOM 692 N N . ILE A 1 91 ? 9.877 0.646 -13.175 1.00 91.44 91 ILE A N 1
ATOM 693 C CA . ILE A 1 91 ? 9.940 -0.600 -12.418 1.00 91.44 91 ILE A CA 1
ATOM 694 C C . ILE A 1 91 ? 9.770 -0.266 -10.940 1.00 91.44 91 ILE A C 1
ATOM 696 O O . ILE A 1 91 ? 10.453 0.607 -10.408 1.00 91.44 91 ILE A O 1
ATOM 700 N N . THR A 1 92 ? 8.846 -0.946 -10.265 1.00 93.25 92 THR A N 1
ATOM 701 C CA . THR A 1 92 ? 8.621 -0.759 -8.826 1.00 93.25 92 THR A CA 1
ATOM 702 C C . THR A 1 92 ? 9.051 -2.018 -8.080 1.00 93.25 92 THR A C 1
ATOM 704 O O . THR A 1 92 ? 8.356 -3.033 -8.185 1.00 93.25 92 THR A O 1
ATOM 707 N N . PRO 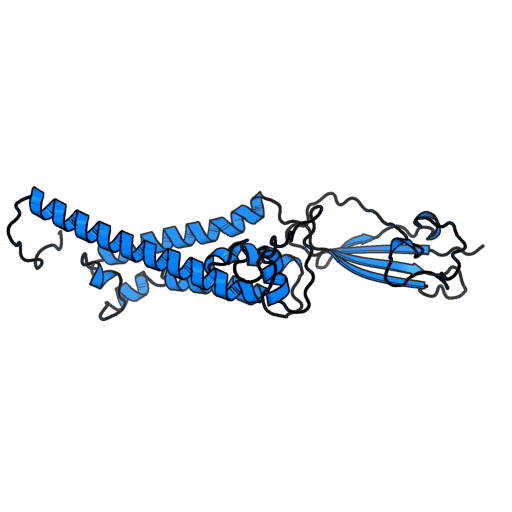A 1 93 ? 10.175 -1.974 -7.343 1.00 93.50 93 PRO A N 1
ATOM 708 C CA . PRO A 1 93 ? 10.643 -3.094 -6.538 1.00 93.50 93 PRO A CA 1
ATOM 709 C C . PRO A 1 93 ? 9.675 -3.460 -5.409 1.00 93.50 93 PRO A C 1
ATOM 711 O O . PRO A 1 93 ? 8.841 -2.663 -4.968 1.00 93.50 93 PRO A O 1
ATOM 714 N N . ALA A 1 94 ? 9.813 -4.681 -4.905 1.00 93.25 94 ALA A N 1
ATOM 715 C CA . ALA A 1 94 ? 9.098 -5.157 -3.737 1.00 93.25 94 ALA A CA 1
ATOM 716 C C . ALA A 1 94 ? 9.457 -4.333 -2.493 1.00 93.25 94 ALA A C 1
ATOM 718 O O . ALA A 1 94 ? 10.620 -4.029 -2.238 1.00 93.25 94 ALA A O 1
ATOM 719 N N . LEU A 1 95 ? 8.464 -4.072 -1.640 1.00 91.56 95 LEU A N 1
ATOM 720 C CA . LEU A 1 95 ? 8.700 -3.427 -0.343 1.00 91.56 95 LEU A CA 1
ATOM 721 C C . LEU A 1 95 ? 9.465 -4.343 0.632 1.00 91.56 95 LEU A C 1
ATOM 723 O O . LEU A 1 95 ? 10.088 -3.869 1.575 1.00 91.56 95 LEU A O 1
ATOM 727 N N . GLY A 1 96 ? 9.400 -5.661 0.428 1.00 91.19 96 GLY A N 1
ATOM 728 C CA . GLY A 1 96 ? 9.869 -6.657 1.389 1.00 91.19 96 GLY A CA 1
ATOM 729 C C . GLY A 1 96 ? 8.865 -6.915 2.521 1.00 91.19 96 GLY A C 1
ATOM 730 O O . GLY A 1 96 ? 7.962 -6.120 2.793 1.00 91.19 96 GLY A O 1
ATOM 731 N N . HIS A 1 97 ? 9.015 -8.061 3.189 1.00 90.69 97 HIS A N 1
ATOM 732 C CA . HIS A 1 97 ? 8.059 -8.526 4.201 1.00 90.69 97 HIS A CA 1
ATOM 733 C C . HIS A 1 97 ? 7.998 -7.626 5.442 1.00 90.69 97 HIS A C 1
ATOM 735 O O . HIS A 1 97 ? 6.917 -7.391 5.977 1.00 90.69 97 HIS A O 1
ATOM 741 N N . THR A 1 98 ? 9.138 -7.093 5.885 1.00 93.44 98 THR A N 1
ATOM 742 C CA . THR A 1 98 ? 9.229 -6.255 7.090 1.00 93.44 98 THR A CA 1
ATOM 743 C C . THR A 1 98 ? 8.496 -4.926 6.918 1.00 93.44 98 THR A C 1
ATOM 745 O O . THR A 1 98 ? 7.667 -4.576 7.754 1.00 93.44 98 THR A O 1
ATOM 748 N N . LEU A 1 99 ? 8.743 -4.211 5.817 1.00 93.94 99 LEU A N 1
ATOM 749 C CA . LEU A 1 99 ? 8.096 -2.927 5.529 1.00 93.94 99 LEU A CA 1
ATOM 750 C C . LEU A 1 99 ? 6.608 -3.093 5.212 1.00 93.94 99 LEU A C 1
ATOM 752 O O . LEU A 1 99 ? 5.791 -2.332 5.724 1.00 93.94 99 LEU A O 1
ATOM 756 N N . SER A 1 100 ? 6.242 -4.108 4.422 1.00 93.06 100 SER A N 1
ATOM 757 C CA . SER A 1 100 ? 4.836 -4.434 4.144 1.00 93.06 100 SER A CA 1
ATOM 758 C C . SER A 1 100 ? 4.069 -4.736 5.436 1.00 93.06 100 SER A C 1
ATOM 760 O O . SER A 1 100 ? 2.972 -4.214 5.641 1.00 93.06 100 SER A O 1
ATOM 762 N N . GLY A 1 101 ? 4.668 -5.519 6.340 1.00 94.94 101 GLY A N 1
ATOM 763 C CA . GLY A 1 101 ? 4.103 -5.812 7.655 1.00 94.94 101 GLY A CA 1
ATOM 764 C C . GLY A 1 101 ? 3.976 -4.562 8.523 1.00 94.94 101 GLY A C 1
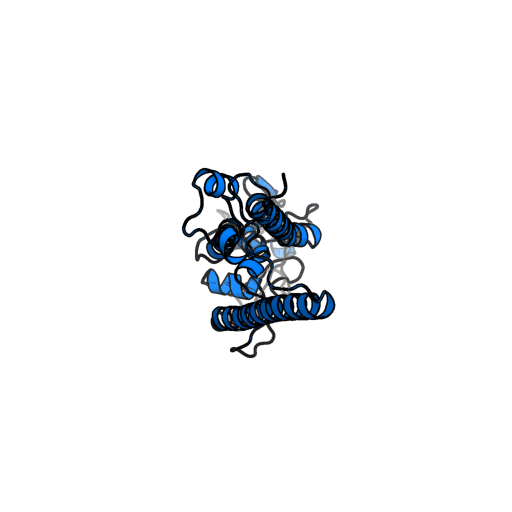ATOM 765 O O . GLY A 1 101 ? 2.905 -4.309 9.065 1.00 94.94 101 GLY A O 1
ATOM 766 N N . LEU A 1 102 ? 5.026 -3.740 8.608 1.00 96.38 102 LEU A N 1
ATOM 767 C CA . LEU A 1 102 ? 5.003 -2.496 9.380 1.00 96.38 102 LEU A CA 1
ATOM 768 C C . LEU A 1 102 ? 3.879 -1.562 8.912 1.00 96.38 102 LEU A C 1
ATOM 770 O O . LEU A 1 102 ? 3.097 -1.097 9.734 1.00 96.38 102 LEU A O 1
ATOM 774 N N . LEU A 1 103 ? 3.756 -1.332 7.602 1.00 96.00 103 LEU A N 1
ATOM 775 C CA . LEU A 1 103 ? 2.710 -0.481 7.023 1.00 96.00 103 LEU A CA 1
ATOM 776 C C . LEU A 1 103 ? 1.295 -1.027 7.255 1.00 96.00 103 LEU A C 1
ATOM 778 O O . LEU A 1 103 ? 0.354 -0.246 7.358 1.00 96.00 103 LEU A O 1
ATOM 782 N N . THR A 1 104 ? 1.145 -2.349 7.353 1.00 95.50 104 THR A N 1
ATOM 783 C CA . THR A 1 104 ? -0.148 -2.988 7.624 1.00 95.50 104 THR A CA 1
ATOM 784 C C . THR A 1 104 ? -0.516 -2.895 9.104 1.00 95.50 104 THR A C 1
ATOM 786 O O . THR A 1 104 ? -1.625 -2.487 9.440 1.00 95.50 104 THR A O 1
ATOM 789 N N . TYR A 1 105 ? 0.407 -3.259 10.001 1.00 96.62 105 TYR A N 1
ATOM 790 C CA . TYR A 1 105 ? 0.115 -3.448 11.425 1.00 96.62 105 TYR A CA 1
ATOM 791 C C . TYR A 1 105 ? 0.277 -2.186 12.273 1.00 96.62 105 TYR A C 1
ATOM 793 O O . TYR A 1 105 ? -0.388 -2.068 13.301 1.00 96.62 105 TYR A O 1
ATOM 801 N N . LEU A 1 106 ? 1.111 -1.224 11.867 1.00 96.31 106 LEU A N 1
ATOM 802 C CA . LEU A 1 106 ? 1.288 0.020 12.620 1.00 96.31 106 LEU A CA 1
ATOM 803 C C . LEU A 1 106 ? -0.020 0.828 12.716 1.00 96.31 106 LEU A C 1
ATOM 805 O O . LEU A 1 106 ? -0.393 1.192 13.832 1.00 96.31 106 LEU A O 1
ATOM 809 N N . PRO A 1 107 ? -0.786 1.046 11.627 1.00 95.81 107 PRO A N 1
ATOM 810 C CA . PRO A 1 107 ? -2.076 1.721 11.736 1.00 95.81 107 PRO A CA 1
ATOM 811 C C . PRO A 1 107 ? -3.104 0.917 12.550 1.00 95.81 107 PRO A C 1
ATOM 813 O O . PRO A 1 107 ? -3.883 1.513 13.288 1.00 95.81 107 PRO A O 1
ATOM 816 N N . VAL A 1 108 ? -3.078 -0.423 12.490 1.00 95.69 108 VAL A N 1
ATOM 817 C CA . VAL A 1 108 ? -3.939 -1.285 13.327 1.00 95.69 108 VAL A CA 1
ATOM 818 C C . VAL A 1 108 ? -3.636 -1.083 14.813 1.00 95.69 108 VAL A C 1
ATOM 820 O O . VAL A 1 108 ? -4.555 -0.902 15.609 1.00 95.69 108 VAL A O 1
ATOM 823 N N . ALA A 1 109 ? -2.357 -1.066 15.194 1.00 96.44 109 ALA A N 1
ATOM 824 C CA . ALA A 1 109 ? -1.943 -0.832 16.575 1.00 96.44 109 ALA A CA 1
ATOM 825 C C . ALA A 1 109 ? -2.389 0.552 17.075 1.00 96.44 109 ALA A C 1
ATOM 827 O O . ALA A 1 109 ? -2.899 0.667 18.190 1.00 96.44 109 ALA A O 1
ATOM 828 N N . ILE A 1 110 ? -2.266 1.585 16.232 1.00 94.94 110 ILE A N 1
ATOM 829 C CA . ILE A 1 110 ? -2.759 2.935 16.539 1.00 94.94 110 ILE A CA 1
ATOM 830 C C . ILE A 1 110 ? -4.279 2.923 16.728 1.00 94.94 110 ILE A C 1
ATOM 832 O O . ILE A 1 110 ? -4.760 3.477 17.712 1.00 94.94 110 ILE A O 1
ATOM 836 N N . LEU A 1 111 ? -5.042 2.258 15.853 1.00 95.75 111 LEU A N 1
ATOM 837 C CA . LEU A 1 111 ? -6.498 2.153 16.004 1.00 95.75 111 LEU A CA 1
ATOM 838 C C . LEU A 1 111 ? -6.905 1.465 17.308 1.00 95.75 111 LEU A C 1
ATOM 840 O O . LEU A 1 111 ? -7.829 1.930 17.971 1.00 95.75 111 LEU A O 1
ATOM 844 N N . ILE A 1 112 ? -6.223 0.384 17.694 1.00 95.69 112 ILE A N 1
ATOM 845 C CA . ILE A 1 112 ? -6.488 -0.315 18.958 1.00 95.69 112 ILE A CA 1
ATOM 846 C C . ILE A 1 112 ? -6.189 0.605 20.145 1.00 95.69 112 ILE A C 1
ATOM 848 O O . ILE A 1 112 ? -7.002 0.706 21.063 1.00 95.69 112 ILE A O 1
ATOM 852 N N . LEU A 1 113 ? -5.058 1.315 20.117 1.00 95.31 113 LEU A N 1
ATOM 853 C CA . LEU A 1 113 ? -4.691 2.260 21.170 1.00 95.31 113 LEU A CA 1
ATOM 854 C C . LEU A 1 113 ? -5.725 3.385 21.285 1.00 95.31 113 LEU A C 1
ATOM 856 O O . LEU A 1 113 ? -6.184 3.672 22.387 1.00 95.31 113 LEU A O 1
ATOM 860 N N . VAL A 1 114 ? -6.142 3.976 20.163 1.00 94.50 114 VAL A N 1
ATOM 861 C CA . VAL A 1 114 ? -7.179 5.017 20.131 1.00 94.50 114 VAL A CA 1
ATOM 862 C C . VAL A 1 114 ? -8.520 4.465 20.622 1.00 94.50 114 VAL A C 1
ATOM 864 O O . VAL A 1 114 ? -9.197 5.128 21.403 1.00 94.50 114 VAL A O 1
ATOM 867 N N . ALA A 1 115 ? -8.904 3.239 20.259 1.00 92.62 115 ALA A N 1
ATOM 868 C CA . ALA A 1 115 ? -10.121 2.607 20.773 1.00 92.62 115 ALA A CA 1
ATOM 869 C C . ALA A 1 115 ? -10.084 2.444 22.304 1.00 92.62 115 ALA A C 1
ATOM 871 O O . ALA A 1 115 ? -11.054 2.774 22.986 1.00 92.62 115 ALA A O 1
ATOM 872 N N . ILE A 1 116 ? -8.952 2.003 22.861 1.00 93.88 116 ILE A N 1
ATOM 873 C CA . ILE A 1 116 ? -8.771 1.877 24.314 1.00 93.88 116 ILE A CA 1
ATOM 874 C C . ILE A 1 116 ? -8.787 3.256 24.982 1.00 93.88 116 ILE A C 1
ATOM 876 O O . ILE A 1 116 ? -9.484 3.443 25.976 1.00 93.88 116 ILE A O 1
ATOM 880 N N . ALA A 1 117 ? -8.057 4.230 24.436 1.00 92.00 117 ALA A N 1
ATOM 881 C CA . ALA A 1 117 ? -7.975 5.580 24.984 1.00 92.00 117 ALA A CA 1
ATOM 882 C C . ALA A 1 117 ? -9.343 6.278 24.986 1.00 92.00 117 ALA A C 1
ATOM 884 O O . ALA A 1 117 ? -9.734 6.871 25.988 1.00 92.00 117 ALA A O 1
ATOM 885 N N . THR A 1 118 ? -10.103 6.157 23.896 1.00 90.69 118 THR A N 1
ATOM 886 C CA . THR A 1 118 ? -11.447 6.742 23.769 1.00 90.69 118 THR A CA 1
ATOM 887 C C . THR A 1 118 ? -12.459 6.071 24.698 1.00 90.69 118 THR A C 1
ATOM 889 O O . THR A 1 118 ? -13.262 6.772 25.318 1.00 90.69 118 THR A O 1
ATOM 892 N N . ALA A 1 119 ? -12.392 4.745 24.870 1.00 89.38 119 ALA A N 1
ATOM 893 C CA . ALA A 1 119 ? -13.212 4.024 25.843 1.00 89.38 119 ALA A CA 1
ATOM 894 C C . ALA A 1 119 ? -12.859 4.415 27.287 1.00 89.38 119 ALA A C 1
ATOM 896 O O . ALA A 1 119 ? -13.745 4.742 28.076 1.00 89.38 119 ALA A O 1
ATOM 897 N N . ALA A 1 120 ? -11.568 4.456 27.627 1.00 89.94 120 ALA A N 1
ATOM 898 C CA . ALA A 1 120 ? -11.100 4.856 28.950 1.00 89.94 120 ALA A CA 1
ATOM 899 C C . ALA A 1 120 ? -11.494 6.304 29.274 1.00 89.94 120 ALA A C 1
ATOM 901 O O . ALA A 1 120 ? -12.043 6.564 30.341 1.00 89.94 120 ALA A O 1
ATOM 902 N N . ALA A 1 121 ? -11.300 7.238 28.342 1.00 88.56 121 ALA A N 1
ATOM 903 C CA . ALA A 1 121 ? -11.740 8.620 28.500 1.00 88.56 121 ALA A CA 1
ATOM 904 C C . ALA A 1 121 ? -13.270 8.725 28.619 1.00 88.56 121 ALA A C 1
ATOM 906 O O . ALA A 1 121 ? -13.771 9.498 29.431 1.00 88.56 121 ALA A O 1
ATOM 907 N N . GLY A 1 122 ? -14.031 7.927 27.863 1.00 86.50 122 GLY A N 1
ATOM 908 C CA . GLY A 1 122 ? -15.493 7.890 27.949 1.00 86.50 122 GLY A CA 1
ATOM 909 C C . GLY A 1 122 ? -16.028 7.394 29.298 1.00 86.50 122 GLY A C 1
ATOM 910 O O . GLY A 1 122 ? -17.063 7.883 29.747 1.00 86.50 122 GLY A O 1
ATOM 911 N N . ILE A 1 123 ? -15.321 6.464 29.947 1.00 87.94 123 ILE A N 1
ATOM 912 C CA . ILE A 1 123 ? -15.757 5.822 31.197 1.00 87.94 123 ILE A CA 1
ATOM 913 C C . ILE A 1 123 ? -15.207 6.537 32.438 1.00 87.94 123 ILE A C 1
ATOM 915 O O . ILE A 1 123 ? -15.947 6.726 33.400 1.00 87.94 123 ILE A O 1
ATOM 919 N N . TYR A 1 124 ? -13.926 6.917 32.432 1.00 86.31 124 TYR A N 1
ATOM 920 C CA . TYR A 1 124 ? -13.197 7.364 33.629 1.00 86.31 124 TYR A CA 1
ATOM 921 C C . TYR A 1 124 ? -13.019 8.882 33.744 1.00 86.31 124 TYR A C 1
ATOM 923 O O . TYR A 1 124 ? -12.491 9.356 34.747 1.00 86.31 124 TYR A O 1
ATOM 931 N N . SER A 1 125 ? -13.420 9.664 32.740 1.00 86.50 125 SER A N 1
ATOM 932 C CA . SER A 1 125 ? -13.365 11.125 32.851 1.00 86.50 125 SER A CA 1
ATOM 933 C C . SER A 1 125 ? -14.462 11.670 33.784 1.00 86.50 125 SER A C 1
ATOM 935 O O . SER A 1 125 ? -15.515 11.044 33.921 1.00 86.50 125 SER A O 1
ATOM 937 N N . PRO A 1 126 ? -14.280 12.872 34.372 1.00 84.25 126 PRO A N 1
ATOM 938 C CA . PRO A 1 126 ? -15.289 13.506 35.231 1.00 84.25 126 PRO A CA 1
ATOM 939 C C . PRO A 1 126 ? -16.644 13.729 34.545 1.00 84.25 126 PRO A C 1
ATOM 941 O O . PRO A 1 126 ? -17.688 13.736 35.192 1.00 84.25 126 PRO A O 1
ATOM 944 N N . TRP A 1 127 ? -16.618 13.902 33.224 1.00 83.75 127 TRP A N 1
ATOM 945 C CA . TRP A 1 127 ? -17.790 14.123 32.376 1.00 83.75 127 TRP A CA 1
ATOM 946 C C . TRP A 1 127 ? -18.287 12.832 31.700 1.00 83.75 127 TRP A C 1
ATOM 948 O O . TRP A 1 127 ? -19.217 12.871 30.891 1.00 83.75 127 TRP A O 1
ATOM 958 N N . GLY A 1 128 ? -17.642 11.699 31.996 1.00 82.12 128 GLY A N 1
ATOM 959 C CA . GLY A 1 128 ? -17.892 10.387 31.412 1.00 82.12 128 GLY A CA 1
ATOM 960 C C . GLY A 1 128 ? -19.128 9.680 31.963 1.00 82.12 128 GLY A C 1
ATOM 961 O O . GLY A 1 128 ? -19.870 10.187 32.806 1.00 82.12 128 GLY A O 1
ATOM 962 N N . SER A 1 129 ? -19.381 8.473 31.458 1.00 82.31 129 SER A N 1
ATOM 963 C CA . SER A 1 129 ? -20.459 7.620 31.954 1.00 82.31 129 SER A CA 1
ATOM 964 C C . SER A 1 129 ? -20.103 6.144 31.844 1.00 82.31 129 SER A C 1
ATOM 966 O O . SER A 1 129 ? -19.505 5.700 30.871 1.00 82.31 129 SER A O 1
ATOM 968 N N . THR A 1 130 ? -20.541 5.364 32.829 1.00 80.50 130 THR A N 1
ATOM 969 C CA . THR A 1 130 ? -20.432 3.900 32.820 1.00 80.50 130 THR A CA 1
ATOM 970 C C . THR A 1 130 ? -21.508 3.226 31.964 1.00 80.50 130 THR A C 1
ATOM 972 O O . THR A 1 130 ? -21.420 2.023 31.714 1.00 80.50 130 THR A O 1
ATOM 975 N N . ASP A 1 131 ? -22.516 3.973 31.493 1.00 79.69 131 ASP A N 1
ATOM 976 C CA . ASP A 1 131 ? -23.542 3.441 30.598 1.00 79.69 131 ASP A CA 1
ATOM 977 C C . ASP A 1 131 ? -22.978 3.294 29.171 1.00 79.69 131 ASP A C 1
ATOM 979 O O . ASP A 1 131 ? -22.653 4.313 28.545 1.00 79.69 131 ASP A O 1
ATOM 983 N N . PRO A 1 132 ? -22.878 2.061 28.626 1.00 77.81 132 PRO A N 1
ATOM 984 C CA . PRO A 1 132 ? -22.375 1.820 27.277 1.00 77.81 132 PRO A CA 1
ATOM 985 C C . PRO A 1 132 ? -23.118 2.601 26.205 1.00 77.81 132 PRO A C 1
ATOM 987 O O . PRO A 1 132 ? -22.485 3.061 25.261 1.00 77.81 132 PRO A O 1
ATOM 990 N N . PHE A 1 133 ? -24.421 2.832 26.350 1.00 80.12 133 PHE A N 1
ATOM 991 C CA . PHE A 1 133 ? -25.169 3.588 25.349 1.00 80.12 133 PHE A CA 1
ATOM 992 C C . PHE A 1 133 ? -24.843 5.079 25.376 1.00 80.12 133 PHE A C 1
ATOM 994 O O . PHE A 1 133 ? -24.963 5.745 24.352 1.00 80.12 133 PHE A O 1
ATOM 1001 N N . LYS A 1 134 ? -24.402 5.600 26.526 1.00 80.25 134 LYS A N 1
ATOM 1002 C CA . LYS A 1 134 ? -24.085 7.017 26.704 1.00 80.25 134 LYS A CA 1
ATOM 1003 C C . LYS A 1 134 ? -22.641 7.345 26.329 1.00 80.25 134 LYS A C 1
ATOM 1005 O O . LYS A 1 134 ? -22.412 8.386 25.725 1.00 80.25 134 LYS A O 1
ATOM 1010 N N . TRP A 1 135 ? -21.668 6.483 26.646 1.00 78.31 135 TRP A N 1
ATOM 1011 C CA . TRP A 1 135 ? -20.262 6.766 26.313 1.00 78.31 135 TRP A CA 1
ATOM 1012 C C . TRP A 1 135 ? -19.876 6.397 24.873 1.00 78.31 135 TRP A C 1
ATOM 1014 O O . TRP A 1 135 ? -18.890 6.938 24.372 1.00 78.31 135 TRP A O 1
ATOM 1024 N N . THR A 1 136 ? -20.649 5.538 24.194 1.00 81.94 136 THR A N 1
ATOM 1025 C CA . THR A 1 136 ? -20.416 5.169 22.780 1.00 81.94 136 THR A CA 1
ATOM 1026 C C . THR A 1 136 ? -21.085 6.108 21.771 1.00 81.94 136 THR A C 1
ATOM 1028 O O . THR A 1 136 ? -20.735 6.080 20.594 1.00 81.94 136 THR A O 1
ATOM 1031 N N . THR A 1 137 ? -22.025 6.954 22.209 1.00 81.69 137 THR A N 1
ATOM 1032 C CA . THR A 1 137 ? -22.702 7.943 21.358 1.00 81.69 137 THR A CA 1
ATOM 1033 C C . THR A 1 137 ? -22.127 9.348 21.541 1.00 81.69 137 THR A C 1
ATOM 1035 O O . THR A 1 137 ? -21.669 9.722 22.622 1.00 81.69 137 THR A O 1
ATOM 1038 N N . ASN A 1 138 ? -22.198 10.156 20.482 1.00 81.69 138 ASN A N 1
ATOM 1039 C CA . ASN A 1 138 ? -21.898 11.591 20.542 1.00 81.69 138 ASN A CA 1
ATOM 1040 C C . ASN A 1 138 ? -23.118 12.430 20.956 1.00 81.69 138 ASN A C 1
ATOM 1042 O O . ASN A 1 138 ? -22.989 13.622 21.233 1.00 81.69 138 ASN A O 1
ATOM 1046 N N . TYR A 1 139 ? -24.312 11.833 20.992 1.00 79.94 139 TYR A N 1
ATOM 1047 C CA . TYR A 1 139 ? -25.543 12.554 21.298 1.00 79.94 139 TYR A CA 1
ATOM 1048 C C . TYR A 1 139 ? -25.609 12.964 22.777 1.00 79.94 139 TYR A C 1
ATOM 1050 O O . TYR A 1 139 ? -25.563 12.115 23.665 1.00 79.94 139 TYR A O 1
ATOM 1058 N N . GLY A 1 140 ? -25.743 14.269 23.044 1.00 76.38 140 GLY A N 1
ATOM 1059 C CA . GLY A 1 140 ? -25.873 14.809 24.406 1.00 76.38 140 GLY A CA 1
ATOM 1060 C C . GLY A 1 140 ? -24.601 14.717 25.259 1.00 76.38 140 GLY A C 1
ATOM 1061 O O . GLY A 1 140 ? -24.690 14.746 26.487 1.00 76.38 140 GLY A O 1
ATOM 1062 N N . ARG A 1 141 ? -23.430 14.569 24.626 1.00 80.62 141 ARG A N 1
ATOM 1063 C CA . ARG A 1 141 ? -22.123 14.481 25.290 1.00 80.62 141 ARG A CA 1
ATOM 1064 C C . ARG A 1 141 ? -21.580 15.874 25.629 1.00 80.62 141 ARG A C 1
ATOM 1066 O O . ARG A 1 141 ? -21.795 16.822 24.878 1.00 80.62 141 ARG A O 1
ATOM 1073 N N . ASP A 1 142 ? -20.868 15.980 26.750 1.00 84.56 142 ASP A N 1
ATOM 1074 C CA . ASP A 1 142 ? -20.194 17.219 27.148 1.00 84.56 142 ASP A CA 1
ATOM 1075 C C . ASP A 1 142 ? -19.133 17.634 26.108 1.00 84.56 142 ASP A C 1
ATOM 1077 O O . ASP A 1 142 ? -18.463 16.781 25.514 1.00 84.56 142 ASP A O 1
ATOM 1081 N N . GLN A 1 143 ? -18.988 18.939 25.868 1.00 85.06 143 GLN A N 1
ATOM 1082 C CA . GLN A 1 143 ? -18.066 19.474 24.862 1.00 85.06 143 GLN A CA 1
ATOM 1083 C C . GLN A 1 143 ? -16.602 19.178 25.197 1.00 85.06 143 GLN A C 1
ATOM 1085 O O . GLN A 1 143 ? -15.822 18.870 24.292 1.00 85.06 143 GLN A O 1
ATOM 1090 N N . ASP A 1 144 ? -16.225 19.227 26.473 1.00 84.12 144 ASP A N 1
ATOM 1091 C CA . ASP A 1 144 ? -14.849 18.966 26.895 1.00 84.12 144 ASP A CA 1
ATOM 1092 C C . ASP A 1 144 ? -14.524 17.478 26.798 1.00 84.12 144 ASP A C 1
ATOM 1094 O O . ASP A 1 144 ? -13.426 17.088 26.393 1.00 84.12 144 ASP A O 1
ATOM 1098 N N . LEU A 1 145 ? -15.524 16.631 27.038 1.00 83.12 145 LEU A N 1
ATOM 1099 C CA . LEU A 1 145 ? -15.391 15.204 26.815 1.00 83.12 145 LEU A CA 1
ATOM 1100 C C . LEU A 1 145 ? -15.278 14.848 25.325 1.00 83.12 145 LEU A C 1
ATOM 1102 O O . LEU A 1 145 ? -14.548 13.919 24.986 1.00 83.12 145 LEU A O 1
ATOM 1106 N N . LEU A 1 146 ? -16.003 15.539 24.439 1.00 85.56 146 LEU A N 1
ATOM 1107 C CA . LEU A 1 146 ? -15.881 15.364 22.987 1.00 85.56 146 LEU A CA 1
ATOM 1108 C C . LEU A 1 146 ? -14.479 15.742 22.504 1.00 85.56 146 LEU A C 1
ATOM 1110 O O . LEU A 1 146 ? -13.857 14.954 21.801 1.00 85.56 146 LEU A O 1
ATOM 1114 N N . ARG A 1 147 ? -13.955 16.889 22.950 1.00 86.44 147 ARG A N 1
ATOM 1115 C CA . ARG A 1 147 ? -12.589 17.337 22.628 1.00 86.44 147 ARG A CA 1
ATOM 1116 C C . ARG A 1 147 ? -11.525 16.337 23.073 1.00 86.44 147 ARG A C 1
ATOM 1118 O O . ARG A 1 147 ? -10.543 16.146 22.364 1.00 86.44 147 ARG A O 1
ATOM 1125 N N . LEU A 1 148 ? -11.725 15.691 24.222 1.00 86.69 148 LEU A N 1
ATOM 1126 C CA . LEU A 1 148 ? -10.789 14.702 24.760 1.00 86.69 148 LEU A CA 1
ATOM 1127 C C . LEU A 1 148 ? -10.745 13.402 23.941 1.00 86.69 148 LEU A C 1
ATOM 1129 O O . LEU A 1 148 ? -9.704 12.753 23.893 1.00 86.69 148 LEU A O 1
ATOM 1133 N N . VAL A 1 149 ? -11.859 13.001 23.319 1.00 85.62 149 VAL A N 1
ATOM 1134 C CA . VAL A 1 149 ? -11.946 11.741 22.552 1.00 85.62 149 VAL A CA 1
ATOM 1135 C C . VAL A 1 149 ? -11.808 11.918 21.045 1.00 85.62 149 VAL A C 1
ATOM 1137 O O . VAL A 1 149 ? -11.895 10.933 20.318 1.00 85.62 149 VAL A O 1
ATOM 1140 N N . THR A 1 150 ? -11.588 13.145 20.576 1.00 86.62 150 THR A N 1
ATOM 1141 C CA . THR A 1 150 ? -11.242 13.437 19.183 1.00 86.62 150 THR A CA 1
ATOM 1142 C C . THR A 1 150 ? -9.725 13.565 19.031 1.00 86.62 150 THR A C 1
ATOM 1144 O O . THR A 1 150 ? -9.123 14.362 19.752 1.00 86.62 150 THR A O 1
ATOM 1147 N N . PRO A 1 151 ? -9.089 12.856 18.083 1.00 88.62 151 PRO A N 1
ATOM 1148 C CA . PRO A 1 151 ? -9.688 11.955 17.096 1.00 88.62 151 PRO A CA 1
ATOM 1149 C C . PRO A 1 151 ? -10.147 10.619 17.702 1.00 88.62 151 PRO A C 1
ATOM 1151 O O . PRO A 1 151 ? -9.438 10.005 18.500 1.00 88.62 151 PRO A O 1
ATOM 1154 N N . GLY A 1 152 ? -11.335 10.167 17.295 1.00 87.88 152 GLY A N 1
ATOM 1155 C CA . GLY A 1 152 ? -11.894 8.883 17.708 1.00 87.88 152 GLY A CA 1
ATOM 1156 C C . GLY A 1 152 ? -11.436 7.717 16.826 1.00 87.88 152 GLY A C 1
ATOM 1157 O O . GLY A 1 152 ? -10.800 7.902 15.789 1.00 87.88 152 GLY A O 1
ATOM 1158 N N . PHE A 1 153 ? -11.833 6.490 17.188 1.00 90.56 153 PHE A N 1
ATOM 1159 C CA . PHE A 1 153 ? -11.569 5.296 16.367 1.00 90.56 153 PHE A CA 1
ATOM 1160 C C . PHE A 1 153 ? -12.089 5.453 14.927 1.00 90.56 153 PHE A C 1
ATOM 1162 O O . PHE A 1 153 ? -11.379 5.136 13.974 1.00 90.56 153 PHE A O 1
ATOM 1169 N N . GLY A 1 154 ? -13.316 5.967 14.773 1.00 90.75 154 GLY A N 1
ATOM 1170 C CA . GLY A 1 154 ? -13.944 6.178 13.467 1.00 90.75 154 GLY A CA 1
ATOM 1171 C C . GLY A 1 154 ? -13.196 7.195 12.606 1.00 90.75 154 GLY A C 1
ATOM 1172 O O . GLY A 1 154 ? -12.957 6.923 11.433 1.00 90.75 154 GLY A O 1
ATOM 1173 N N . ASP A 1 155 ? -12.758 8.309 13.198 1.00 91.69 155 ASP A N 1
ATOM 1174 C CA . ASP A 1 155 ? -12.015 9.359 12.490 1.00 91.69 155 ASP A CA 1
ATOM 1175 C C . ASP A 1 155 ? -10.680 8.818 11.958 1.00 91.69 155 ASP A C 1
ATOM 1177 O O . ASP A 1 155 ? -10.334 9.005 10.790 1.00 91.69 155 ASP A O 1
ATOM 1181 N N . CYS A 1 156 ? -9.945 8.077 12.796 1.00 94.75 156 CYS A N 1
ATOM 1182 C CA . CYS A 1 156 ? -8.695 7.444 12.386 1.00 94.75 156 CYS A CA 1
ATOM 1183 C C . CYS A 1 156 ? -8.919 6.386 11.296 1.00 94.75 156 CYS A C 1
ATOM 1185 O O . CYS A 1 156 ? -8.154 6.327 10.334 1.00 94.75 156 CYS A O 1
ATOM 1187 N N . LEU A 1 157 ? -9.969 5.567 11.412 1.00 95.94 157 LEU A N 1
ATOM 1188 C CA . LEU A 1 157 ? -10.292 4.545 10.415 1.00 95.94 157 LEU A CA 1
ATOM 1189 C C . LEU A 1 157 ? -10.653 5.177 9.064 1.00 95.94 157 LEU A C 1
ATOM 1191 O O . LEU A 1 157 ? -10.146 4.735 8.035 1.00 95.94 157 LEU A O 1
ATOM 1195 N N . GLN A 1 158 ? -11.458 6.242 9.059 1.00 95.44 158 GLN A N 1
ATOM 1196 C CA . GLN A 1 158 ? -11.796 6.994 7.847 1.00 95.44 158 GLN A CA 1
ATOM 1197 C C . GLN A 1 158 ? -10.566 7.640 7.205 1.00 95.44 158 GLN A C 1
ATOM 1199 O O . GLN A 1 158 ? -10.449 7.663 5.981 1.00 95.44 158 GLN A O 1
ATOM 1204 N N . TYR A 1 159 ? -9.615 8.120 8.008 1.00 95.88 159 TYR A N 1
ATOM 1205 C CA . TYR A 1 159 ? -8.365 8.664 7.484 1.00 95.88 159 TYR A CA 1
ATOM 1206 C C . TYR A 1 159 ? -7.512 7.589 6.791 1.00 95.88 159 TYR A C 1
ATOM 1208 O O . TYR A 1 159 ? -6.963 7.822 5.715 1.00 95.88 159 TYR A O 1
ATOM 1216 N N . ILE A 1 160 ? -7.450 6.379 7.354 1.00 96.81 160 ILE A N 1
ATOM 1217 C CA . ILE A 1 160 ? -6.765 5.240 6.724 1.00 96.81 160 ILE A CA 1
ATOM 1218 C C . ILE A 1 160 ? -7.479 4.832 5.424 1.00 96.81 160 ILE A C 1
ATOM 1220 O O . ILE A 1 160 ? -6.820 4.606 4.407 1.00 96.81 160 ILE A O 1
ATOM 1224 N N . GLN A 1 161 ? -8.816 4.810 5.421 1.00 96.62 161 GLN A N 1
ATOM 1225 C CA . GLN A 1 161 ? -9.609 4.569 4.210 1.00 96.62 161 GLN A CA 1
ATOM 1226 C C . GLN A 1 161 ? -9.331 5.620 3.133 1.00 96.62 161 GLN A C 1
ATOM 1228 O O . GLN A 1 161 ? -9.178 5.275 1.963 1.00 96.62 161 GLN A O 1
ATOM 1233 N N . PHE A 1 162 ? -9.217 6.892 3.520 1.00 96.19 162 PHE A N 1
ATOM 1234 C CA . PHE A 1 162 ? -8.857 7.971 2.609 1.00 96.19 162 PHE A CA 1
ATOM 1235 C C . PHE A 1 162 ? -7.482 7.730 1.969 1.00 96.19 162 PHE A C 1
ATOM 1237 O O . PHE A 1 162 ? -7.382 7.785 0.747 1.00 96.19 162 PHE A O 1
ATOM 1244 N N . ILE A 1 163 ? -6.458 7.373 2.757 1.00 96.25 163 ILE A N 1
ATOM 1245 C CA . ILE A 1 163 ? -5.110 7.038 2.253 1.00 96.25 163 ILE A CA 1
ATOM 1246 C C . ILE A 1 163 ? -5.148 5.871 1.255 1.00 96.25 163 ILE A C 1
ATOM 1248 O O . ILE A 1 163 ? -4.456 5.888 0.236 1.00 96.25 163 ILE A O 1
ATOM 1252 N N . PHE A 1 164 ? -5.939 4.837 1.537 1.00 96.31 164 PHE A N 1
ATOM 1253 C CA . PHE A 1 164 ? -6.101 3.719 0.611 1.00 96.31 164 PHE A CA 1
ATOM 1254 C C . PHE A 1 164 ? -6.764 4.169 -0.704 1.00 96.31 164 PHE A C 1
ATOM 1256 O O . PHE A 1 164 ? -6.268 3.870 -1.793 1.00 96.31 164 PHE A O 1
ATOM 1263 N N . LEU A 1 165 ? -7.859 4.931 -0.615 1.00 95.19 165 LEU A N 1
ATOM 1264 C CA . LEU A 1 165 ? -8.616 5.397 -1.778 1.00 95.19 165 LEU A CA 1
ATOM 1265 C C . LEU A 1 165 ? -7.832 6.392 -2.638 1.00 95.19 165 LEU A C 1
ATOM 1267 O O . LEU A 1 165 ? -7.978 6.367 -3.860 1.00 95.19 165 LEU A O 1
ATOM 1271 N N . THR A 1 166 ? -6.963 7.220 -2.051 1.00 95.81 166 THR A N 1
ATOM 1272 C CA . THR A 1 166 ? -6.085 8.107 -2.828 1.00 95.81 166 THR A CA 1
ATOM 1273 C C . THR A 1 166 ? -5.101 7.314 -3.685 1.00 95.81 166 THR A C 1
ATOM 1275 O O . THR A 1 166 ? -4.845 7.695 -4.825 1.00 95.81 166 THR A O 1
ATOM 1278 N N . GLY A 1 167 ? -4.620 6.165 -3.199 1.00 93.94 167 GLY A N 1
ATOM 1279 C CA . GLY A 1 167 ? -3.814 5.224 -3.983 1.00 93.94 167 GLY A CA 1
ATOM 1280 C C . GLY A 1 167 ? -4.552 4.600 -5.172 1.00 93.94 167 GLY A C 1
ATOM 1281 O O . GLY A 1 167 ? -3.919 4.207 -6.150 1.00 93.94 167 GLY A O 1
ATOM 1282 N N . ALA A 1 168 ? -5.884 4.526 -5.115 1.00 94.44 168 ALA A N 1
ATOM 1283 C CA 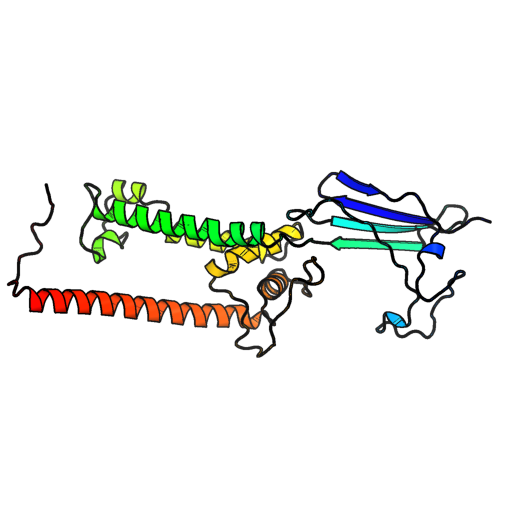. ALA A 1 168 ? -6.727 3.973 -6.174 1.00 94.44 168 ALA A CA 1
ATOM 1284 C C . ALA A 1 168 ? -7.153 5.010 -7.233 1.00 94.44 168 ALA A C 1
ATOM 1286 O O . ALA A 1 168 ? -7.818 4.660 -8.214 1.00 94.44 168 ALA A O 1
ATOM 1287 N N . LEU A 1 169 ? -6.791 6.286 -7.068 1.00 95.31 169 LEU A N 1
ATOM 1288 C CA . LEU A 1 169 ? -7.081 7.321 -8.059 1.00 95.31 169 LEU A CA 1
ATOM 1289 C C . LEU A 1 169 ? -6.275 7.094 -9.344 1.00 95.31 169 LEU A C 1
ATOM 1291 O O . LEU A 1 169 ? -5.136 6.631 -9.325 1.00 95.31 169 LEU A O 1
ATOM 1295 N N . SER A 1 170 ? -6.861 7.460 -10.485 1.00 94.00 170 SER A N 1
ATOM 1296 C CA . SER A 1 170 ? -6.199 7.363 -11.796 1.00 94.00 170 SER A CA 1
ATOM 1297 C C . SER A 1 170 ? -5.276 8.563 -12.030 1.00 94.00 170 SER A C 1
ATOM 1299 O O . SER A 1 170 ? -5.494 9.361 -12.937 1.00 94.00 170 SER A O 1
ATOM 1301 N N . LEU A 1 171 ? -4.274 8.712 -11.166 1.00 91.81 171 LEU A N 1
ATOM 1302 C CA . LEU A 1 171 ? -3.255 9.757 -11.234 1.00 91.81 171 LEU A CA 1
ATOM 1303 C C . LEU A 1 171 ? -1.889 9.141 -11.537 1.00 91.81 171 LEU A C 1
ATOM 1305 O O . LEU A 1 171 ? -1.635 7.973 -11.237 1.00 91.81 171 LEU A O 1
ATOM 1309 N N . ASN A 1 172 ? -0.993 9.940 -12.114 1.00 88.38 172 ASN A N 1
ATOM 1310 C CA . ASN A 1 172 ? 0.379 9.523 -12.394 1.00 88.38 172 ASN A CA 1
ATOM 1311 C C . ASN A 1 172 ? 1.255 9.625 -11.133 1.00 88.38 172 ASN A C 1
ATOM 1313 O O . ASN A 1 172 ? 2.199 10.412 -11.076 1.00 88.38 172 ASN A O 1
ATOM 1317 N N . TYR A 1 173 ? 0.885 8.881 -10.090 1.00 89.62 173 TYR A N 1
ATOM 1318 C CA . TYR A 1 173 ? 1.693 8.767 -8.881 1.00 89.62 173 TYR A CA 1
ATOM 1319 C C . TYR A 1 173 ? 2.991 7.996 -9.155 1.00 89.62 173 TYR A C 1
ATOM 1321 O O . TYR A 1 173 ? 3.032 7.162 -10.065 1.00 89.62 173 TYR A O 1
ATOM 1329 N N . PRO A 1 174 ? 4.038 8.206 -8.334 1.00 89.50 174 PRO A N 1
ATOM 1330 C CA . PRO A 1 174 ? 5.176 7.299 -8.304 1.00 89.50 174 PRO A CA 1
ATOM 1331 C C . PRO A 1 174 ? 4.701 5.852 -8.122 1.00 89.50 174 PRO A C 1
ATOM 1333 O O . PRO A 1 174 ? 3.821 5.581 -7.302 1.00 89.50 174 PRO A O 1
ATOM 1336 N N . GLY A 1 175 ? 5.291 4.914 -8.860 1.00 89.88 175 GLY A N 1
ATOM 1337 C CA . GLY A 1 175 ? 4.857 3.515 -8.877 1.00 89.88 175 GLY A CA 1
ATOM 1338 C C . GLY A 1 175 ? 4.848 2.837 -7.501 1.00 89.88 175 GLY A C 1
ATOM 1339 O O . GLY A 1 175 ? 3.965 2.027 -7.240 1.00 89.88 175 GLY A O 1
ATOM 1340 N N . TYR A 1 176 ? 5.746 3.222 -6.583 1.00 91.94 176 TYR A N 1
ATOM 1341 C CA . TYR A 1 176 ? 5.804 2.685 -5.214 1.00 91.94 176 TYR A CA 1
ATOM 1342 C C . TYR A 1 176 ? 4.608 3.086 -4.334 1.00 91.94 176 TYR A C 1
ATOM 1344 O O . TYR A 1 176 ? 4.319 2.414 -3.343 1.00 91.94 176 TYR A O 1
ATOM 1352 N N . TYR A 1 177 ? 3.888 4.157 -4.680 1.00 93.69 177 TYR A N 1
ATOM 1353 C CA . TYR A 1 177 ? 2.805 4.692 -3.854 1.00 93.69 177 TYR A CA 1
ATOM 1354 C C . TYR A 1 177 ? 1.607 3.736 -3.758 1.00 93.69 177 TYR A C 1
ATOM 1356 O O . TYR A 1 177 ? 1.051 3.533 -2.675 1.00 93.69 177 TYR A O 1
ATOM 1364 N N . ALA A 1 178 ? 1.225 3.097 -4.867 1.00 93.75 178 ALA A N 1
ATOM 1365 C CA . ALA A 1 178 ? 0.095 2.169 -4.881 1.00 93.75 178 ALA A CA 1
ATOM 1366 C C . ALA A 1 178 ? 0.369 0.883 -4.057 1.00 93.75 178 ALA A C 1
ATOM 1368 O O . ALA A 1 178 ? -0.471 0.512 -3.238 1.00 93.75 178 ALA A O 1
ATOM 1369 N N . PRO A 1 179 ? 1.549 0.233 -4.148 1.00 94.44 179 PRO A N 1
ATOM 1370 C CA . PRO A 1 179 ? 1.924 -0.865 -3.252 1.00 94.44 179 PRO A CA 1
ATOM 1371 C C . PRO A 1 179 ? 2.006 -0.509 -1.760 1.00 94.44 179 PRO A C 1
ATOM 1373 O O . PRO A 1 179 ? 1.728 -1.368 -0.920 1.00 94.44 179 PRO A O 1
ATOM 1376 N N . VAL A 1 180 ? 2.380 0.731 -1.421 1.00 95.88 180 VAL A N 1
ATOM 1377 C CA . VAL A 1 180 ? 2.380 1.234 -0.033 1.00 95.88 180 VAL A CA 1
ATOM 1378 C C . VAL A 1 180 ? 0.950 1.378 0.481 1.00 95.88 180 VAL A C 1
ATOM 1380 O O . VAL A 1 180 ? 0.609 0.847 1.534 1.00 95.88 180 VAL A O 1
ATOM 1383 N N . THR A 1 181 ? 0.092 2.060 -0.275 1.00 96.06 181 THR A N 1
ATOM 1384 C CA . THR A 1 181 ? -1.305 2.314 0.117 1.00 96.06 181 THR A CA 1
ATOM 1385 C C . THR A 1 181 ? -2.162 1.045 0.108 1.00 96.06 181 THR A C 1
ATOM 1387 O O . THR A 1 181 ? -3.040 0.913 0.959 1.00 96.06 181 THR A O 1
ATOM 1390 N N . LYS A 1 182 ? -1.847 0.046 -0.735 1.00 94.81 182 LYS A N 1
ATOM 1391 C CA . LYS A 1 182 ? -2.432 -1.311 -0.685 1.00 94.81 182 LYS A CA 1
ATOM 1392 C C . LYS A 1 182 ? -2.398 -1.914 0.723 1.00 94.81 182 LYS A C 1
ATOM 1394 O O . LYS A 1 182 ? -3.327 -2.634 1.086 1.00 94.81 182 LYS A O 1
ATOM 1399 N N . GLN A 1 183 ? -1.351 -1.659 1.513 1.00 95.81 183 GLN A N 1
ATOM 1400 C CA . GLN A 1 183 ? -1.204 -2.241 2.857 1.00 95.81 183 GLN A CA 1
ATOM 1401 C C . GLN A 1 183 ? -2.326 -1.802 3.814 1.00 95.81 183 GLN A C 1
ATOM 1403 O O . GLN A 1 183 ? -2.612 -2.483 4.793 1.00 95.81 183 GLN A O 1
ATOM 1408 N N . ALA A 1 184 ? -3.010 -0.700 3.496 1.00 96.50 184 ALA A N 1
ATOM 1409 C CA . ALA A 1 184 ? -4.168 -0.193 4.222 1.00 96.50 184 ALA A CA 1
ATOM 1410 C C . ALA A 1 184 ? -5.522 -0.700 3.676 1.00 96.50 184 ALA A C 1
ATOM 1412 O O . ALA A 1 184 ? -6.570 -0.256 4.142 1.00 96.50 184 ALA A O 1
ATOM 1413 N N . SER A 1 185 ? -5.539 -1.624 2.708 1.00 96.25 185 SER A N 1
ATOM 1414 C CA . SER A 1 185 ? -6.767 -2.142 2.066 1.00 96.25 185 SER A CA 1
ATOM 1415 C C . SER A 1 185 ? -7.762 -2.795 3.031 1.00 96.25 185 SER A C 1
ATOM 1417 O O . SER A 1 185 ? -8.973 -2.687 2.832 1.00 96.25 185 SER A O 1
ATOM 1419 N N . TRP A 1 186 ? -7.277 -3.383 4.127 1.00 95.81 186 TRP A N 1
ATOM 1420 C CA . TRP A 1 186 ? -8.117 -3.951 5.186 1.00 95.81 186 TRP A CA 1
ATOM 1421 C C . TRP A 1 186 ? -9.065 -2.914 5.811 1.00 95.81 186 TRP A C 1
ATOM 1423 O O . TRP A 1 186 ? -10.154 -3.274 6.253 1.00 95.81 186 TRP A O 1
ATOM 1433 N N . SER A 1 187 ? -8.701 -1.625 5.806 1.00 96.06 187 SER A N 1
ATOM 1434 C CA . SER A 1 187 ? -9.558 -0.545 6.320 1.00 96.06 187 SER A CA 1
ATOM 1435 C C . SER A 1 187 ? -10.825 -0.347 5.483 1.00 96.06 187 SER A C 1
ATOM 1437 O O . SER A 1 187 ? -11.855 0.079 6.004 1.00 96.06 187 SER A O 1
ATOM 1439 N N . ALA A 1 188 ? -10.766 -0.699 4.196 1.00 95.50 188 ALA A N 1
ATOM 1440 C CA . ALA A 1 188 ? -11.888 -0.703 3.265 1.00 95.50 188 ALA A CA 1
ATOM 1441 C C . ALA A 1 188 ? -12.531 -2.096 3.126 1.00 95.50 188 ALA A C 1
ATOM 1443 O O . ALA A 1 188 ? -13.361 -2.298 2.242 1.00 95.50 188 ALA A O 1
ATOM 1444 N N . LEU A 1 189 ? -12.157 -3.052 3.991 1.00 95.75 189 LEU A N 1
ATOM 1445 C CA . LEU A 1 189 ? -12.633 -4.439 3.970 1.00 95.75 189 LEU A CA 1
ATOM 1446 C C . LEU A 1 189 ? -12.328 -5.166 2.649 1.00 95.75 189 LEU A C 1
ATOM 1448 O O . LEU A 1 189 ? -13.106 -6.005 2.195 1.00 95.75 189 LEU A O 1
ATOM 1452 N N . LEU A 1 190 ? -11.193 -4.836 2.027 1.00 95.44 190 LEU A N 1
ATOM 1453 C CA . LEU A 1 190 ? -10.732 -5.469 0.797 1.00 95.44 190 LEU A CA 1
ATOM 1454 C C . LEU A 1 190 ? -9.603 -6.448 1.097 1.00 95.44 190 LEU A C 1
ATOM 1456 O O . LEU A 1 190 ? -8.610 -6.101 1.734 1.00 95.44 190 LEU A O 1
ATOM 1460 N N . PHE A 1 191 ? -9.760 -7.669 0.596 1.00 92.94 191 PHE A N 1
ATOM 1461 C CA . PHE A 1 191 ? -8.828 -8.771 0.802 1.00 92.94 191 PHE A CA 1
ATOM 1462 C C . PHE A 1 191 ? -8.553 -9.491 -0.523 1.00 92.94 191 PHE A C 1
ATOM 1464 O O . PHE A 1 191 ? -9.217 -9.248 -1.532 1.00 92.94 191 PHE A O 1
ATOM 1471 N N . ASN A 1 192 ? -7.570 -10.394 -0.517 1.00 92.56 192 ASN A N 1
ATOM 1472 C CA . ASN A 1 192 ? -7.160 -11.195 -1.674 1.00 92.56 192 ASN A CA 1
ATOM 1473 C C . ASN A 1 192 ? -8.180 -12.313 -1.997 1.00 92.56 192 ASN A C 1
ATOM 1475 O O . ASN A 1 192 ? -7.874 -13.500 -1.920 1.00 92.56 192 ASN A O 1
ATOM 1479 N N . THR A 1 193 ? -9.430 -11.938 -2.271 1.00 88.56 193 THR A N 1
ATOM 1480 C CA . THR A 1 193 ? -10.535 -12.858 -2.572 1.00 88.56 193 THR A CA 1
ATOM 1481 C C . THR A 1 193 ? -11.447 -12.257 -3.634 1.00 88.56 193 THR A C 1
ATOM 1483 O O . THR A 1 193 ? -11.874 -11.110 -3.498 1.00 88.56 193 THR A O 1
ATOM 1486 N N . SER A 1 194 ? -11.796 -13.047 -4.650 1.00 88.81 194 SER A N 1
ATOM 1487 C CA . SER A 1 194 ? -12.717 -12.648 -5.721 1.00 88.81 194 SER A CA 1
ATOM 1488 C C . SER A 1 194 ? -14.004 -13.469 -5.632 1.00 88.81 194 SER A C 1
ATOM 1490 O O . SER A 1 194 ? -13.976 -14.679 -5.840 1.00 88.81 194 SER A O 1
ATOM 1492 N N . TYR A 1 195 ? -15.126 -12.826 -5.292 1.00 86.75 195 TYR A N 1
ATOM 1493 C CA . TYR A 1 195 ? -16.403 -13.516 -5.053 1.00 86.75 195 TYR A CA 1
ATOM 1494 C C . TYR A 1 195 ? -17.303 -13.606 -6.292 1.00 86.75 195 TYR A C 1
ATOM 1496 O O . TYR A 1 195 ? -18.075 -14.550 -6.410 1.00 86.75 195 TYR A O 1
ATOM 1504 N N . VAL A 1 196 ? -17.249 -12.630 -7.202 1.00 90.38 196 VAL A N 1
ATOM 1505 C CA . VAL A 1 196 ? -18.192 -12.517 -8.329 1.00 90.38 196 VAL A CA 1
ATOM 1506 C C . VAL A 1 196 ? -17.560 -13.013 -9.618 1.00 90.38 196 VAL A C 1
ATOM 1508 O O . VAL A 1 196 ? -18.193 -13.743 -10.378 1.00 90.38 196 VAL A O 1
ATOM 1511 N N . SER A 1 197 ? -16.309 -12.639 -9.877 1.00 87.44 197 SER A N 1
ATOM 1512 C CA . SER A 1 197 ? -15.606 -13.055 -11.093 1.00 87.44 197 SER A CA 1
ATOM 1513 C C . SER A 1 197 ? -15.233 -14.535 -11.102 1.00 87.44 197 SER A C 1
ATOM 1515 O O . SER A 1 197 ? -14.945 -15.063 -12.172 1.00 87.44 197 SER A O 1
ATOM 1517 N N . HIS A 1 198 ? -15.238 -15.196 -9.936 1.00 83.31 198 HIS A N 1
ATOM 1518 C CA . HIS A 1 198 ? -14.762 -16.573 -9.749 1.00 83.31 198 HIS A CA 1
ATOM 1519 C C . HIS A 1 198 ? -13.332 -16.799 -10.284 1.00 83.31 198 HIS A C 1
ATOM 1521 O O . HIS A 1 198 ? -12.945 -17.924 -10.592 1.00 83.31 198 HIS A O 1
ATOM 1527 N N . GLY A 1 199 ? -12.541 -15.728 -10.411 1.00 80.38 199 GLY A N 1
ATOM 1528 C CA . GLY A 1 199 ? -11.148 -15.804 -10.831 1.00 80.38 199 GLY A CA 1
ATOM 1529 C C . GLY A 1 199 ? -10.228 -16.281 -9.710 1.00 80.38 199 GLY A C 1
ATOM 1530 O O . GLY A 1 199 ? -10.522 -16.119 -8.526 1.00 80.38 199 GLY A O 1
ATOM 1531 N N . HIS A 1 200 ? -9.066 -16.818 -10.082 1.00 85.25 200 HIS A N 1
ATOM 1532 C CA . HIS A 1 200 ? -8.052 -17.331 -9.150 1.00 85.25 200 HIS A CA 1
ATOM 1533 C C . HIS A 1 200 ? -7.257 -16.236 -8.399 1.00 85.25 200 HIS A C 1
ATOM 1535 O O . HIS A 1 200 ? -6.200 -16.518 -7.839 1.00 85.25 200 HIS A O 1
ATOM 1541 N N . GLY A 1 201 ? -7.747 -14.993 -8.373 1.00 84.94 201 GLY A N 1
ATOM 1542 C CA . GLY A 1 201 ? -7.006 -13.835 -7.871 1.00 84.94 201 GLY A CA 1
ATOM 1543 C C . GLY A 1 201 ? -5.898 -13.388 -8.828 1.00 84.94 201 GLY A C 1
ATOM 1544 O O . GLY A 1 201 ? -5.739 -13.928 -9.923 1.00 84.94 201 GLY A O 1
ATOM 1545 N N . THR A 1 202 ? -5.154 -12.357 -8.439 1.00 88.75 202 THR A N 1
ATOM 1546 C CA . THR A 1 202 ? -4.006 -11.841 -9.198 1.00 88.75 202 THR A CA 1
ATOM 1547 C C . THR A 1 202 ? -2.764 -11.819 -8.332 1.00 88.75 202 THR A C 1
ATOM 1549 O O . THR A 1 202 ? -2.757 -11.268 -7.232 1.00 88.75 202 THR A O 1
ATOM 1552 N N . GLN A 1 203 ? -1.672 -12.367 -8.853 1.00 89.38 203 GLN A N 1
ATOM 1553 C CA . GLN A 1 203 ? -0.379 -12.258 -8.201 1.00 89.38 203 GLN A CA 1
ATOM 1554 C C . GLN A 1 203 ? 0.283 -10.945 -8.616 1.00 89.38 203 GLN A C 1
ATOM 1556 O O . GLN A 1 203 ? 0.849 -10.828 -9.696 1.00 89.38 203 GLN A O 1
ATOM 1561 N N . SER A 1 204 ? 0.200 -9.941 -7.743 1.00 88.19 204 SER A N 1
ATOM 1562 C CA . SER A 1 204 ? 0.759 -8.616 -8.024 1.00 88.19 204 SER A CA 1
ATOM 1563 C C . SER A 1 204 ? 2.282 -8.550 -7.929 1.00 88.19 204 SER A C 1
ATOM 1565 O O . SER A 1 204 ? 2.862 -7.551 -8.336 1.00 88.19 204 SER A O 1
ATOM 1567 N N . LEU A 1 205 ? 2.915 -9.538 -7.290 1.00 91.69 205 LEU A N 1
ATOM 1568 C CA . LEU A 1 205 ? 4.353 -9.580 -7.047 1.00 91.69 205 LEU A CA 1
ATOM 1569 C C . LEU A 1 205 ? 4.956 -10.772 -7.789 1.00 91.69 205 LEU A C 1
ATOM 1571 O O . LEU A 1 205 ? 4.709 -11.921 -7.417 1.00 91.69 205 LEU A O 1
ATOM 1575 N N . GLN A 1 206 ? 5.755 -10.479 -8.807 1.00 91.12 206 GLN A N 1
ATOM 1576 C CA . GLN A 1 206 ? 6.468 -11.464 -9.612 1.00 91.12 206 GLN A CA 1
ATOM 1577 C C . GLN A 1 206 ? 7.944 -11.076 -9.619 1.00 91.12 206 GLN A C 1
ATOM 1579 O O . GLN A 1 206 ? 8.259 -9.914 -9.842 1.00 91.12 206 GLN A O 1
ATOM 1584 N N . ASP A 1 207 ? 8.830 -12.012 -9.278 1.00 87.75 207 ASP A N 1
ATOM 1585 C CA . ASP A 1 207 ? 10.290 -11.821 -9.284 1.00 87.75 207 ASP A CA 1
ATOM 1586 C C . ASP A 1 207 ? 10.779 -10.534 -8.589 1.00 87.75 207 ASP A C 1
ATOM 1588 O O . ASP A 1 207 ? 11.714 -9.867 -9.023 1.00 87.75 207 ASP A O 1
ATOM 1592 N N . GLY A 1 208 ? 10.129 -10.164 -7.481 1.00 88.88 208 GLY A N 1
ATOM 1593 C CA . GLY A 1 208 ? 10.519 -8.998 -6.685 1.00 88.88 208 GLY A CA 1
ATOM 1594 C C . GLY A 1 208 ? 10.093 -7.645 -7.263 1.00 88.88 208 GLY A C 1
ATOM 1595 O O . GLY A 1 208 ? 10.528 -6.619 -6.743 1.00 88.88 208 GLY A O 1
ATOM 1596 N N . ILE A 1 209 ? 9.221 -7.617 -8.273 1.00 91.81 209 ILE A N 1
ATOM 1597 C CA . ILE A 1 209 ? 8.642 -6.392 -8.838 1.00 91.81 209 ILE A CA 1
ATOM 1598 C C . ILE A 1 209 ? 7.114 -6.431 -8.816 1.00 91.81 209 ILE A C 1
ATOM 1600 O O . ILE A 1 209 ? 6.487 -7.489 -8.914 1.00 91.81 209 ILE A O 1
ATOM 1604 N N . TYR A 1 210 ? 6.497 -5.259 -8.670 1.00 93.12 210 TYR A N 1
ATOM 1605 C CA . TYR A 1 210 ? 5.047 -5.134 -8.757 1.00 93.12 210 TYR A CA 1
ATOM 1606 C C . TYR A 1 210 ? 4.590 -5.031 -10.208 1.00 93.12 210 TYR A C 1
ATOM 1608 O O . TYR A 1 210 ? 4.988 -4.113 -10.926 1.00 93.12 210 TYR A O 1
ATOM 1616 N N . ILE A 1 211 ? 3.705 -5.941 -10.612 1.00 91.50 211 ILE A N 1
ATOM 1617 C CA . ILE A 1 211 ? 3.136 -5.995 -11.958 1.00 91.50 211 ILE A CA 1
ATOM 1618 C C . ILE A 1 211 ? 1.624 -5.814 -11.866 1.00 91.50 211 ILE A C 1
ATOM 1620 O O . ILE A 1 211 ? 0.943 -6.446 -11.057 1.00 91.50 211 ILE A O 1
ATOM 1624 N N . THR A 1 212 ? 1.097 -4.925 -12.704 1.00 90.69 212 THR A N 1
ATOM 1625 C CA . THR A 1 212 ? -0.344 -4.696 -12.849 1.00 90.69 212 THR A CA 1
ATOM 1626 C C . THR A 1 212 ? -0.681 -4.517 -14.319 1.00 90.69 212 THR A C 1
ATOM 1628 O O . THR A 1 212 ? 0.066 -3.883 -15.062 1.00 90.69 212 THR A O 1
ATOM 1631 N N . ASN A 1 213 ? -1.818 -5.061 -14.734 1.00 87.94 213 ASN A N 1
ATOM 1632 C CA . ASN A 1 213 ? -2.356 -4.932 -16.078 1.00 87.94 213 ASN A CA 1
ATOM 1633 C C . ASN A 1 213 ? -3.677 -4.155 -16.010 1.00 87.94 213 ASN A C 1
ATOM 1635 O O . ASN A 1 213 ? -4.767 -4.730 -15.982 1.00 87.94 213 ASN A O 1
ATOM 1639 N N . GLY A 1 214 ? -3.576 -2.830 -15.902 1.00 84.75 214 GLY A N 1
ATOM 1640 C CA . GLY A 1 214 ? -4.735 -1.950 -15.810 1.00 84.75 214 GLY A CA 1
ATOM 1641 C C . GLY A 1 214 ? -4.428 -0.532 -16.272 1.00 84.75 214 GLY A C 1
ATOM 1642 O O . GLY A 1 214 ? -3.325 -0.020 -16.081 1.00 84.75 214 GLY A O 1
ATOM 1643 N N . THR A 1 215 ? -5.419 0.125 -16.867 1.00 87.75 215 THR A N 1
ATOM 1644 C CA . THR A 1 215 ? -5.345 1.538 -17.273 1.00 87.75 215 THR A CA 1
ATOM 1645 C C . THR A 1 215 ? -5.789 2.470 -16.147 1.00 87.75 215 THR A C 1
ATOM 1647 O O . THR A 1 215 ? -5.146 3.487 -15.901 1.00 87.75 215 THR A O 1
ATOM 1650 N N . TYR A 1 216 ? -6.847 2.096 -15.425 1.00 92.56 216 TYR A N 1
ATOM 1651 C CA . TYR A 1 216 ? -7.422 2.878 -14.331 1.00 92.56 216 TYR A CA 1
ATOM 1652 C C . TYR A 1 216 ? -6.813 2.518 -12.971 1.00 92.56 216 TYR A C 1
ATOM 1654 O O . TYR A 1 216 ? -6.497 1.356 -12.701 1.00 92.56 216 TYR A O 1
ATOM 1662 N N . GLY A 1 217 ? -6.708 3.513 -12.084 1.00 92.56 217 GLY A N 1
ATOM 1663 C CA . GLY A 1 217 ? -6.121 3.368 -10.747 1.00 92.56 217 GLY A CA 1
ATOM 1664 C C . GLY A 1 217 ? -6.826 2.316 -9.891 1.00 92.56 217 GLY A C 1
ATOM 1665 O O . GLY A 1 217 ? -6.168 1.471 -9.293 1.00 92.56 217 GLY A O 1
ATOM 1666 N N . MET A 1 218 ? -8.162 2.277 -9.921 1.00 93.12 218 MET A N 1
ATOM 1667 C CA . MET A 1 218 ? -8.945 1.290 -9.170 1.00 93.12 218 MET A CA 1
ATOM 1668 C C . MET A 1 218 ? -8.698 -0.141 -9.668 1.00 93.12 218 MET A C 1
ATOM 1670 O O . MET A 1 218 ? -8.582 -1.066 -8.868 1.00 93.12 218 MET A O 1
ATOM 1674 N N . THR A 1 219 ? -8.555 -0.332 -10.985 1.00 93.88 219 THR A N 1
ATOM 1675 C CA . THR A 1 219 ? -8.200 -1.633 -11.574 1.00 93.88 219 THR A CA 1
ATOM 1676 C C . THR A 1 219 ? -6.817 -2.073 -11.119 1.00 93.88 219 THR A C 1
ATOM 1678 O O . THR A 1 219 ? -6.672 -3.189 -10.622 1.00 93.88 219 THR A O 1
ATOM 1681 N N . ARG A 1 220 ? -5.820 -1.184 -11.200 1.00 93.38 220 ARG A N 1
ATOM 1682 C CA . ARG A 1 220 ? -4.463 -1.465 -10.710 1.00 93.38 220 ARG A CA 1
ATOM 1683 C C . ARG A 1 220 ? -4.462 -1.797 -9.221 1.00 93.38 220 ARG A C 1
ATOM 1685 O O . ARG A 1 220 ? -3.845 -2.777 -8.823 1.00 93.38 220 ARG A O 1
ATOM 1692 N N . MET A 1 221 ? -5.195 -1.034 -8.410 1.00 95.38 221 MET A N 1
ATOM 1693 C CA . MET A 1 221 ? -5.290 -1.266 -6.969 1.00 95.38 221 MET A CA 1
ATOM 1694 C C . MET A 1 221 ? -5.965 -2.603 -6.645 1.00 95.38 221 MET A C 1
ATOM 1696 O O . MET A 1 221 ? -5.486 -3.325 -5.778 1.00 95.38 221 MET A O 1
ATOM 1700 N N . SER A 1 222 ? -7.021 -2.985 -7.371 1.00 94.31 222 SER A N 1
ATOM 1701 C CA . SER A 1 222 ? -7.669 -4.291 -7.187 1.00 94.31 222 SER A CA 1
ATOM 1702 C C . SER A 1 222 ? -6.708 -5.449 -7.453 1.00 94.31 222 SER A C 1
ATOM 1704 O O . SER A 1 222 ? -6.613 -6.367 -6.640 1.00 94.31 222 SER A O 1
ATOM 1706 N N . GLN A 1 223 ? -5.908 -5.346 -8.518 1.00 94.12 223 GLN A N 1
ATOM 1707 C CA . GLN A 1 223 ? -4.909 -6.354 -8.862 1.00 94.12 223 GLN A CA 1
ATOM 1708 C C . GLN A 1 223 ? -3.760 -6.388 -7.857 1.00 94.12 223 GLN A C 1
ATOM 1710 O O . GLN A 1 223 ? -3.281 -7.462 -7.497 1.00 94.12 223 GLN A O 1
ATOM 1715 N N . LEU A 1 224 ? -3.347 -5.212 -7.368 1.00 94.38 224 LEU A N 1
ATOM 1716 C CA . LEU A 1 224 ? -2.384 -5.086 -6.282 1.00 94.38 224 LEU A CA 1
ATOM 1717 C C . LEU A 1 224 ? -2.898 -5.806 -5.037 1.00 94.38 224 LEU A C 1
ATOM 1719 O O . LEU A 1 224 ? -2.165 -6.620 -4.494 1.00 94.38 224 LEU A O 1
ATOM 1723 N N . VAL A 1 225 ? -4.133 -5.566 -4.593 1.00 94.81 225 VAL A N 1
ATOM 1724 C CA . VAL A 1 225 ? -4.740 -6.256 -3.435 1.00 94.81 225 VAL A CA 1
ATOM 1725 C C . VAL A 1 225 ? -4.829 -7.774 -3.653 1.00 94.81 225 VAL A C 1
ATOM 1727 O O . VAL A 1 225 ? -4.664 -8.530 -2.697 1.00 94.81 225 VAL A O 1
ATOM 1730 N N . GLY A 1 226 ? -5.002 -8.210 -4.903 1.00 93.19 226 GLY A N 1
ATOM 1731 C CA . GLY A 1 226 ? -5.024 -9.617 -5.315 1.00 93.19 226 GLY A CA 1
ATOM 1732 C C . GLY A 1 226 ? -6.345 -10.061 -5.953 1.00 93.19 226 GLY A C 1
ATOM 1733 O O . GLY A 1 226 ? -6.589 -11.247 -6.153 1.00 93.19 226 GLY A O 1
ATOM 1734 N N . MET A 1 227 ? -7.223 -9.116 -6.279 1.00 93.38 227 MET A N 1
ATOM 1735 C CA . MET A 1 227 ? -8.525 -9.382 -6.882 1.00 93.38 227 MET A CA 1
ATOM 1736 C C . MET A 1 227 ? -8.412 -9.508 -8.404 1.00 93.38 227 MET A C 1
ATOM 1738 O O . MET A 1 227 ? -7.682 -8.756 -9.048 1.00 93.38 227 MET A O 1
ATOM 1742 N N . THR A 1 228 ? -9.195 -10.409 -8.999 1.00 91.94 228 THR A N 1
ATOM 1743 C CA . THR A 1 228 ? -9.180 -10.625 -10.452 1.00 91.94 228 THR A CA 1
ATOM 1744 C C . THR A 1 228 ? -9.852 -9.490 -11.217 1.00 91.94 228 THR A C 1
ATOM 1746 O O . THR A 1 228 ? -9.330 -9.050 -12.242 1.00 91.94 228 THR A O 1
ATOM 1749 N N . ALA A 1 229 ? -11.001 -8.998 -10.743 1.00 90.50 229 ALA A N 1
ATOM 1750 C CA . ALA A 1 229 ? -11.756 -7.959 -11.433 1.00 90.50 229 ALA A CA 1
ATOM 1751 C C . ALA A 1 229 ? -12.225 -6.844 -10.493 1.00 90.50 229 ALA A C 1
ATOM 1753 O O . ALA A 1 229 ? -12.532 -7.053 -9.324 1.00 90.50 229 ALA A O 1
ATOM 1754 N N . VAL A 1 230 ? -12.408 -5.643 -11.052 1.00 91.19 230 VAL A N 1
ATOM 1755 C CA . VAL A 1 230 ? -12.928 -4.470 -10.319 1.00 91.19 230 VAL A CA 1
ATOM 1756 C C . VAL A 1 230 ? -14.327 -4.715 -9.746 1.00 91.19 230 VAL A C 1
ATOM 1758 O O . VAL A 1 230 ? -14.679 -4.170 -8.703 1.00 91.19 230 VAL A O 1
ATOM 1761 N N . ARG A 1 231 ? -15.133 -5.562 -10.400 1.00 90.88 231 ARG A N 1
ATOM 1762 C CA . ARG A 1 231 ? -16.483 -5.917 -9.930 1.00 90.88 231 ARG A CA 1
ATOM 1763 C C . ARG A 1 231 ? -16.462 -6.653 -8.584 1.00 90.88 231 ARG A C 1
ATOM 1765 O O . ARG A 1 231 ? -17.454 -6.601 -7.864 1.00 90.88 231 ARG A O 1
ATOM 1772 N N . ASP A 1 232 ? -15.343 -7.285 -8.228 1.00 92.94 232 ASP A N 1
ATOM 1773 C CA . ASP A 1 232 ? -15.196 -7.992 -6.956 1.00 92.94 232 ASP A CA 1
ATOM 1774 C C . ASP A 1 232 ? -15.005 -7.046 -5.766 1.00 92.94 232 ASP A C 1
ATOM 1776 O O . ASP A 1 232 ? -15.291 -7.446 -4.642 1.00 92.94 232 ASP A O 1
ATOM 1780 N N . ILE A 1 233 ? -14.578 -5.795 -5.989 1.00 93.88 233 ILE A N 1
ATOM 1781 C CA . ILE A 1 233 ? -14.303 -4.816 -4.921 1.00 93.88 233 ILE A CA 1
ATOM 1782 C C . ILE A 1 233 ? -15.544 -4.604 -4.051 1.00 93.88 233 ILE A C 1
ATOM 1784 O O . ILE A 1 233 ? -15.499 -4.784 -2.835 1.00 93.88 233 ILE A O 1
ATOM 1788 N N . TRP A 1 234 ? -16.672 -4.263 -4.680 1.00 94.12 234 TRP A N 1
ATOM 1789 C CA . TRP A 1 234 ? -17.916 -4.003 -3.958 1.00 94.12 234 TRP A CA 1
ATOM 1790 C C . TRP A 1 234 ? -18.439 -5.259 -3.257 1.00 94.12 234 TRP A C 1
ATOM 1792 O O . TRP A 1 234 ? -18.857 -5.190 -2.104 1.00 94.12 234 TRP A O 1
ATOM 1802 N N . ALA A 1 235 ? -18.377 -6.414 -3.926 1.00 93.88 235 ALA A N 1
ATOM 1803 C CA . ALA A 1 235 ? -18.847 -7.673 -3.359 1.00 93.88 235 ALA A CA 1
ATOM 1804 C C . ALA A 1 235 ? -18.004 -8.109 -2.152 1.00 93.88 235 ALA A C 1
ATOM 1806 O O . ALA A 1 235 ? -18.561 -8.511 -1.136 1.00 93.88 235 ALA A O 1
ATOM 1807 N N . CYS A 1 236 ? -16.678 -7.979 -2.231 1.00 93.88 236 CYS A N 1
ATOM 1808 C CA . CYS A 1 236 ? -15.772 -8.281 -1.125 1.00 93.88 236 CYS A CA 1
ATOM 1809 C C . CYS A 1 236 ? -16.053 -7.384 0.081 1.00 93.88 236 CYS A C 1
ATOM 1811 O O . CYS A 1 236 ? -16.284 -7.898 1.176 1.00 93.88 236 CYS A O 1
ATOM 1813 N N . MET A 1 237 ? -16.151 -6.070 -0.145 1.00 95.50 237 MET A N 1
ATOM 1814 C CA . MET A 1 237 ? -16.521 -5.114 0.895 1.00 95.50 237 MET A CA 1
ATOM 1815 C C . MET A 1 237 ? -17.875 -5.473 1.525 1.00 95.50 237 MET A C 1
ATOM 1817 O O . MET A 1 237 ? -17.979 -5.520 2.746 1.00 95.50 237 MET A O 1
ATOM 1821 N N . ALA A 1 238 ? -18.906 -5.761 0.724 1.00 96.00 238 ALA A N 1
ATOM 1822 C CA . ALA A 1 238 ? -20.244 -6.081 1.222 1.00 96.00 238 ALA A CA 1
ATOM 1823 C C . ALA A 1 238 ? -20.276 -7.379 2.049 1.00 96.00 238 ALA A C 1
ATOM 1825 O O . ALA A 1 238 ? -20.901 -7.416 3.110 1.00 96.00 238 ALA A O 1
ATOM 1826 N N . VAL A 1 239 ? -19.583 -8.429 1.598 1.00 95.50 239 VAL A N 1
ATOM 1827 C CA . VAL A 1 239 ? -19.491 -9.711 2.315 1.00 95.50 239 VAL A CA 1
ATOM 1828 C C . VAL A 1 239 ? -18.781 -9.525 3.653 1.00 95.50 239 VAL A C 1
ATOM 1830 O O . VAL A 1 239 ? -19.308 -9.935 4.685 1.00 95.50 239 VAL A O 1
ATOM 1833 N N . TRP A 1 240 ? -17.625 -8.861 3.670 1.00 95.88 240 TRP A N 1
ATOM 1834 C CA . TRP A 1 240 ? -16.890 -8.624 4.914 1.00 95.88 240 TRP A CA 1
ATOM 1835 C C . TRP A 1 240 ? -17.607 -7.659 5.854 1.00 95.88 240 TRP A C 1
ATOM 1837 O O . TRP A 1 240 ? -17.585 -7.868 7.065 1.00 95.88 240 TRP A O 1
ATOM 1847 N N . LEU A 1 241 ? -18.311 -6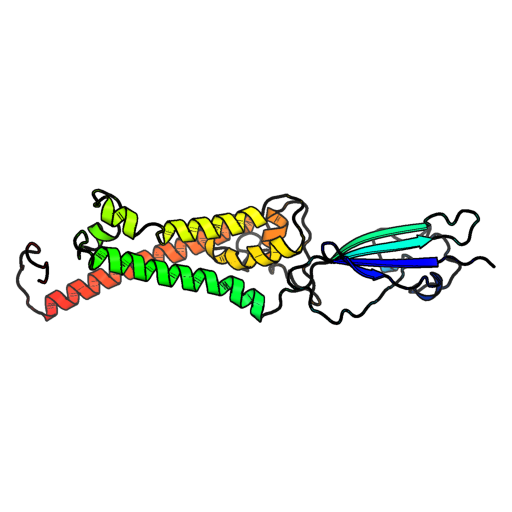.657 5.324 1.00 96.25 241 LEU A N 1
ATOM 1848 C CA . LEU A 1 241 ? -19.172 -5.785 6.118 1.00 96.25 241 LEU A CA 1
ATOM 1849 C C . LEU A 1 241 ? -20.277 -6.595 6.808 1.00 96.25 241 LEU A C 1
ATOM 1851 O O . LEU A 1 241 ? -20.517 -6.400 7.997 1.00 96.25 241 LEU A O 1
ATOM 1855 N N . LEU A 1 242 ? -20.918 -7.527 6.094 1.00 96.75 242 LEU A N 1
ATOM 1856 C CA . LEU A 1 242 ? -21.931 -8.417 6.665 1.00 96.75 242 LEU A CA 1
ATOM 1857 C C . LEU A 1 242 ? -21.330 -9.304 7.759 1.00 96.75 242 LEU A C 1
ATOM 1859 O O . LEU A 1 242 ? -21.908 -9.401 8.839 1.00 96.75 242 LEU A O 1
ATOM 1863 N N . VAL A 1 243 ? -20.158 -9.901 7.519 1.00 96.56 243 VAL A N 1
ATOM 1864 C CA . VAL A 1 243 ? -19.445 -10.716 8.518 1.00 96.56 243 VAL A CA 1
ATOM 1865 C C . VAL A 1 243 ? -19.152 -9.902 9.780 1.00 96.56 243 VAL A C 1
ATOM 1867 O O . VAL A 1 243 ? -19.448 -10.361 10.882 1.00 96.56 243 VAL A O 1
ATOM 1870 N N . VAL A 1 244 ? -18.633 -8.679 9.635 1.00 95.62 244 VAL A N 1
ATOM 1871 C CA . VAL A 1 244 ? -18.356 -7.781 10.766 1.00 95.62 244 VAL A CA 1
ATOM 1872 C C . VAL A 1 244 ? -19.647 -7.385 11.482 1.00 95.62 244 VAL A C 1
ATOM 1874 O O . VAL A 1 244 ? -19.696 -7.438 12.707 1.00 95.62 244 VAL A O 1
ATOM 1877 N N . ALA A 1 245 ? -20.711 -7.042 10.754 1.00 96.44 245 ALA A N 1
ATOM 1878 C CA . ALA A 1 245 ? -21.996 -6.680 11.346 1.00 96.44 245 ALA A CA 1
ATOM 1879 C C . ALA A 1 245 ? -22.595 -7.838 12.160 1.00 96.44 245 ALA A C 1
ATOM 1881 O O . ALA A 1 245 ? -23.000 -7.639 13.306 1.00 96.44 245 ALA A O 1
ATOM 1882 N N . VAL A 1 246 ? -22.595 -9.057 11.611 1.00 97.75 246 VAL A N 1
ATOM 1883 C CA . VAL A 1 246 ? -23.045 -10.263 12.322 1.00 97.75 246 VAL A CA 1
ATOM 1884 C C . VAL A 1 246 ? -22.171 -10.522 13.549 1.00 97.75 246 VAL A C 1
ATOM 1886 O O . VAL A 1 246 ? -22.707 -10.766 14.627 1.00 97.75 246 VAL A O 1
ATOM 1889 N N . ALA A 1 247 ? -20.845 -10.410 13.428 1.00 97.06 247 ALA A N 1
ATOM 1890 C CA . ALA A 1 247 ? -19.930 -10.582 14.553 1.00 97.06 247 ALA A CA 1
ATOM 1891 C C . ALA A 1 247 ? -20.199 -9.567 15.677 1.00 97.06 247 ALA A C 1
ATOM 1893 O O . ALA A 1 247 ? -20.285 -9.953 16.840 1.00 97.06 247 ALA A O 1
ATOM 1894 N N . VAL A 1 248 ? -20.402 -8.288 15.346 1.00 93.81 248 VAL A N 1
ATOM 1895 C CA . VAL A 1 248 ? -20.734 -7.238 16.322 1.00 93.81 248 VAL A CA 1
ATOM 1896 C C . VAL A 1 248 ? -22.073 -7.523 17.000 1.00 93.81 248 VAL A C 1
ATOM 1898 O O . VAL A 1 248 ? -22.156 -7.452 18.225 1.00 93.81 248 VAL A O 1
ATOM 1901 N N . VAL A 1 249 ? -23.106 -7.909 16.242 1.00 95.38 249 VAL A N 1
ATOM 1902 C CA . VAL A 1 249 ? -24.408 -8.283 16.815 1.00 95.38 249 VAL A CA 1
ATOM 1903 C C . 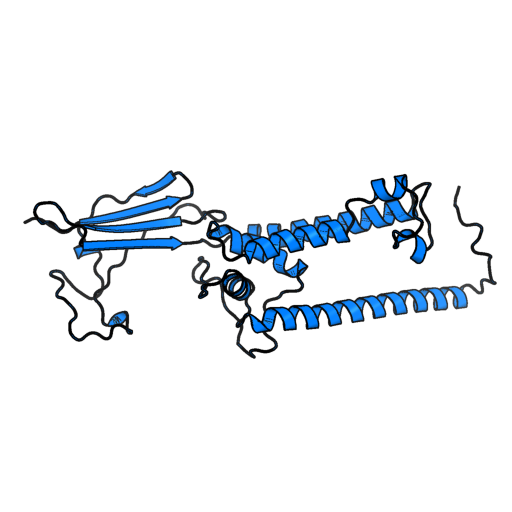VAL A 1 249 ? -24.251 -9.455 17.781 1.00 95.38 249 VAL A C 1
ATOM 1905 O O . VAL A 1 249 ? -24.741 -9.374 18.905 1.00 95.38 249 VAL A O 1
ATOM 1908 N N . LEU A 1 250 ? -23.530 -10.511 17.395 1.00 96.44 250 LEU A N 1
ATOM 1909 C CA . LEU A 1 250 ? -23.281 -11.664 18.261 1.00 96.44 250 LEU A CA 1
ATOM 1910 C C . LEU A 1 250 ? -22.516 -11.276 19.531 1.00 96.44 250 LEU A C 1
ATOM 1912 O O . LEU A 1 250 ? -22.909 -11.696 20.616 1.00 96.44 250 LEU A O 1
ATOM 1916 N N . LEU A 1 251 ? -21.481 -10.436 19.432 1.00 93.88 251 LEU A N 1
ATOM 1917 C CA . LEU A 1 251 ? -20.735 -9.941 20.594 1.00 93.88 251 LEU A CA 1
ATOM 1918 C C . LEU A 1 251 ? -21.622 -9.124 21.540 1.00 93.88 251 LEU A C 1
ATOM 1920 O O . LEU A 1 251 ? -21.561 -9.313 22.755 1.00 93.88 251 LEU A O 1
ATOM 1924 N N . CYS A 1 252 ? -22.488 -8.262 21.002 1.00 90.12 252 CYS A N 1
ATOM 1925 C CA . CYS A 1 252 ? -23.460 -7.525 21.804 1.00 90.12 252 CYS A CA 1
ATOM 1926 C C . CYS A 1 252 ? -24.445 -8.473 22.501 1.00 90.12 252 CYS A C 1
ATOM 1928 O O . CYS A 1 252 ? -24.650 -8.347 23.708 1.00 90.12 252 CYS A O 1
ATOM 1930 N N . GLN A 1 253 ? -25.021 -9.443 21.781 1.00 93.44 253 GLN A N 1
ATOM 1931 C CA . GLN A 1 253 ? -25.944 -10.424 22.365 1.00 93.44 253 GLN A CA 1
ATOM 1932 C C . GLN A 1 253 ? -25.263 -11.252 23.459 1.00 93.44 253 GLN A C 1
ATOM 1934 O O . GLN A 1 253 ? -25.825 -11.418 24.538 1.00 93.44 253 GLN A O 1
ATOM 1939 N N . LEU A 1 254 ? -24.025 -11.699 23.231 1.00 93.88 254 LEU A N 1
ATOM 1940 C CA . LEU A 1 254 ? -23.226 -12.401 24.234 1.00 93.88 254 LEU A CA 1
ATOM 1941 C C . LEU A 1 254 ? -22.993 -11.533 25.473 1.00 93.88 254 LEU A C 1
ATOM 1943 O O . LEU A 1 254 ? -23.187 -12.021 26.580 1.00 93.88 254 LEU A O 1
ATOM 1947 N N . ALA A 1 255 ? -22.657 -10.249 25.321 1.00 88.19 255 ALA A N 1
ATOM 1948 C CA . ALA A 1 255 ? -22.483 -9.340 26.454 1.00 88.19 255 ALA A CA 1
ATOM 1949 C C . ALA A 1 255 ? -23.778 -9.163 27.271 1.00 88.19 255 ALA A C 1
ATOM 1951 O O . ALA A 1 255 ? -23.739 -9.171 28.505 1.00 88.19 255 ALA A O 1
ATOM 1952 N N . PHE A 1 256 ? -24.935 -9.052 26.607 1.00 88.88 256 PHE A N 1
ATOM 1953 C CA . PHE A 1 256 ? -26.234 -8.994 27.285 1.00 88.88 256 PHE A CA 1
ATOM 1954 C C . PHE A 1 256 ? -26.576 -10.301 27.999 1.00 88.88 256 PHE A C 1
ATOM 1956 O O . PHE A 1 256 ? -26.994 -10.259 29.158 1.00 88.88 256 PHE A O 1
ATOM 1963 N N . LEU A 1 257 ? -26.356 -11.447 27.350 1.00 91.88 257 LEU A N 1
ATOM 1964 C CA . LEU A 1 257 ? -26.565 -12.767 27.943 1.00 91.88 257 LEU A CA 1
ATOM 1965 C C . LEU A 1 257 ? -25.673 -12.970 29.169 1.00 91.88 257 LEU A C 1
ATOM 1967 O O . LEU A 1 257 ? -26.161 -13.376 30.217 1.00 91.88 257 LEU A O 1
ATOM 1971 N N . LEU A 1 258 ? -24.391 -12.613 29.083 1.00 89.19 258 LEU A N 1
ATOM 1972 C CA . LEU A 1 258 ? -23.441 -12.729 30.191 1.00 89.19 258 LEU A CA 1
ATOM 1973 C C . LEU A 1 258 ? -23.866 -11.835 31.365 1.00 89.19 258 LEU A C 1
ATOM 1975 O O . LEU A 1 258 ? -23.904 -12.283 32.510 1.00 89.19 258 LEU A O 1
ATOM 1979 N N . ARG A 1 259 ? -24.294 -10.596 31.087 1.00 85.69 259 ARG A N 1
ATOM 1980 C CA . ARG A 1 259 ? -24.832 -9.687 32.110 1.00 85.69 259 ARG A CA 1
ATOM 1981 C C . ARG A 1 259 ? -26.114 -10.227 32.749 1.00 85.69 259 ARG A C 1
ATOM 1983 O O . ARG A 1 259 ? -26.304 -10.059 33.952 1.00 85.69 259 ARG A O 1
ATOM 1990 N N . TRP A 1 260 ? -26.987 -10.860 31.970 1.00 87.31 260 TRP A N 1
ATOM 1991 C CA . TRP A 1 260 ? -28.210 -11.494 32.462 1.00 87.31 260 TRP A CA 1
ATOM 1992 C C . TRP A 1 260 ? -27.905 -12.705 33.354 1.00 87.31 260 TRP A C 1
ATOM 1994 O O . TRP A 1 260 ? -28.421 -12.774 34.468 1.00 87.31 260 TRP A O 1
ATOM 2004 N N . VAL A 1 261 ? -26.993 -13.590 32.936 1.00 89.94 261 VAL A N 1
ATOM 2005 C CA . VAL A 1 261 ? -26.542 -14.744 33.734 1.00 89.94 261 VAL A CA 1
ATOM 2006 C C . VAL A 1 261 ? -25.903 -14.293 35.048 1.00 89.94 261 VAL A C 1
ATOM 2008 O O . VAL A 1 261 ? -26.252 -14.817 36.103 1.00 89.94 261 VAL A O 1
ATOM 2011 N N . ILE A 1 262 ? -25.024 -13.282 35.017 1.00 86.50 262 ILE A N 1
ATOM 2012 C CA . ILE A 1 262 ? -24.410 -12.726 36.235 1.00 86.50 262 ILE A CA 1
ATOM 2013 C C . ILE A 1 262 ? -25.483 -12.212 37.198 1.00 86.50 262 ILE A C 1
ATOM 2015 O O . ILE A 1 262 ? -25.401 -12.472 38.394 1.00 86.50 262 ILE A O 1
ATOM 2019 N N . ARG A 1 263 ? -26.506 -11.510 36.695 1.00 81.94 263 ARG A N 1
ATOM 2020 C CA . ARG A 1 263 ? -27.604 -11.004 37.534 1.00 81.94 263 ARG A CA 1
ATOM 2021 C C . ARG A 1 263 ? -28.416 -12.125 38.177 1.00 81.94 263 ARG A C 1
ATOM 2023 O O . ARG A 1 263 ? -28.789 -11.990 39.337 1.00 81.94 263 ARG A O 1
ATOM 2030 N N . ILE A 1 264 ? -28.665 -13.214 37.450 1.00 86.44 264 ILE A N 1
ATOM 2031 C CA . ILE A 1 264 ? -29.373 -14.383 37.989 1.00 86.44 264 ILE A CA 1
ATOM 2032 C C . ILE A 1 264 ? -28.554 -15.050 39.093 1.00 86.44 264 ILE A C 1
ATOM 2034 O O . ILE A 1 264 ? -29.088 -15.329 40.162 1.00 86.44 264 ILE A O 1
ATOM 2038 N N . LEU A 1 265 ? -27.258 -15.268 38.860 1.00 86.88 265 LEU A N 1
ATOM 2039 C CA . LEU A 1 265 ? -26.375 -15.910 39.836 1.00 86.88 265 LEU A CA 1
ATOM 2040 C C . LEU A 1 265 ? -26.143 -15.044 41.082 1.00 86.88 265 LEU A C 1
ATOM 2042 O O . LEU A 1 265 ? -26.035 -15.575 42.182 1.00 86.88 265 LEU A O 1
ATOM 2046 N N . ALA A 1 266 ? -26.083 -13.720 40.925 1.00 83.75 266 ALA A N 1
ATOM 2047 C CA . ALA A 1 266 ? -25.837 -12.789 42.025 1.00 83.75 266 ALA A CA 1
ATOM 2048 C C . ALA A 1 266 ? -27.070 -12.520 42.910 1.00 83.75 266 ALA A C 1
ATOM 2050 O O . ALA A 1 266 ? -26.935 -11.819 43.910 1.00 83.75 266 ALA A O 1
ATOM 2051 N N . ASN A 1 267 ? -28.258 -13.034 42.551 1.00 69.62 267 ASN A N 1
ATOM 2052 C CA . ASN A 1 267 ? -29.537 -12.824 43.248 1.00 69.62 267 ASN A CA 1
ATOM 2053 C C . ASN A 1 267 ? -29.795 -11.353 43.658 1.00 69.62 267 ASN A C 1
ATOM 2055 O O . ASN A 1 267 ? -30.431 -11.067 44.672 1.00 69.62 267 ASN A O 1
ATOM 2059 N N . SER A 1 268 ? -29.251 -10.401 42.894 1.00 58.16 268 SER A N 1
ATOM 2060 C CA . SER A 1 268 ? -29.304 -8.977 43.212 1.00 58.16 268 SER A CA 1
ATOM 2061 C C . SER A 1 268 ? -30.669 -8.425 42.800 1.00 58.16 268 SER A C 1
ATOM 2063 O O . SER A 1 268 ? -30.965 -8.361 41.601 1.00 58.16 268 SER A O 1
ATOM 2065 N N . GLN A 1 269 ? -31.498 -8.027 43.773 1.00 55.66 269 GLN A N 1
ATOM 2066 C CA . GLN A 1 269 ? -32.715 -7.246 43.519 1.00 55.66 269 GLN A CA 1
ATOM 2067 C C . GLN A 1 269 ? -32.373 -5.933 42.798 1.00 55.66 269 GLN A C 1
ATOM 2069 O O . GLN A 1 269 ? -31.228 -5.493 42.811 1.00 55.66 269 GLN A O 1
ATOM 2074 N N . GLN A 1 270 ? -33.372 -5.339 42.137 1.00 48.75 270 GLN A N 1
ATOM 2075 C CA . GLN A 1 270 ? -33.282 -4.116 41.332 1.00 48.75 270 GLN A CA 1
ATOM 2076 C C . GLN A 1 270 ? -32.627 -2.950 42.101 1.00 48.75 270 GLN A C 1
ATOM 2078 O O . GLN A 1 270 ? -33.317 -2.102 42.657 1.00 48.75 270 GLN A O 1
ATOM 2083 N N . GLU A 1 271 ? -31.297 -2.884 42.124 1.00 45.44 271 GLU A N 1
ATOM 2084 C CA . GLU A 1 271 ? -30.589 -1.698 42.588 1.00 45.44 271 GLU A CA 1
ATOM 2085 C C . GLU A 1 271 ? -30.686 -0.618 41.511 1.00 45.44 271 GLU A C 1
ATOM 2087 O O . GLU A 1 271 ? -30.256 -0.781 40.364 1.00 45.44 271 GLU A O 1
ATOM 2092 N N . ASP A 1 272 ? -31.314 0.481 41.916 1.00 42.00 272 ASP A N 1
ATOM 2093 C CA . ASP A 1 272 ? -31.494 1.715 41.172 1.00 42.00 272 ASP A CA 1
ATOM 2094 C C . ASP A 1 272 ? -30.137 2.197 40.620 1.00 42.00 272 ASP A C 1
ATOM 2096 O O . ASP A 1 272 ? -29.208 2.515 41.367 1.00 42.00 272 ASP A O 1
ATOM 2100 N N . LEU A 1 273 ? -30.014 2.259 39.289 1.00 52.47 273 LEU A N 1
ATOM 2101 C CA . LEU A 1 273 ? -28.793 2.617 38.541 1.00 52.47 273 LEU A CA 1
ATOM 2102 C C . LEU A 1 273 ? -28.315 4.065 38.795 1.00 52.47 273 LEU A C 1
ATOM 2104 O O . LEU A 1 273 ? -27.361 4.531 38.174 1.00 52.47 273 LEU A O 1
ATOM 2108 N N . ARG A 1 274 ? -28.970 4.792 39.704 1.00 50.97 274 ARG A N 1
ATOM 2109 C CA . ARG A 1 274 ? -28.764 6.211 40.001 1.00 50.97 274 ARG A CA 1
ATOM 2110 C C . ARG A 1 274 ? -27.531 6.526 40.851 1.00 50.97 274 ARG A C 1
ATOM 2112 O O . ARG A 1 274 ? -27.154 7.692 40.931 1.00 50.97 274 ARG A O 1
ATOM 2119 N N . LYS A 1 275 ? -26.890 5.537 41.481 1.00 41.50 275 LYS A N 1
ATOM 2120 C CA . LYS A 1 275 ? -25.685 5.753 42.302 1.00 41.50 275 LYS A CA 1
ATOM 2121 C C . LYS A 1 275 ? -24.588 4.746 41.980 1.00 41.50 275 LYS A C 1
ATOM 2123 O O . LYS A 1 275 ? -24.348 3.805 42.726 1.00 41.50 275 LYS A O 1
ATOM 2128 N N . LYS A 1 276 ? -23.866 4.980 40.887 1.00 42.56 276 LYS A N 1
ATOM 2129 C CA . LYS A 1 276 ? -22.511 4.436 40.746 1.00 42.56 276 LYS A CA 1
ATOM 2130 C C . LYS A 1 276 ? -21.589 5.424 40.041 1.00 42.56 276 LYS A C 1
ATOM 2132 O O . LYS A 1 276 ? -20.966 5.099 39.041 1.00 42.56 276 LYS A O 1
ATOM 2137 N N . ASN A 1 277 ? -21.508 6.626 40.605 1.00 38.56 277 ASN A N 1
ATOM 2138 C CA . ASN A 1 277 ? -20.249 7.355 40.572 1.00 38.56 277 ASN A CA 1
ATOM 2139 C C . ASN A 1 277 ? -19.480 6.864 41.797 1.00 38.56 277 ASN A C 1
ATOM 2141 O O . ASN A 1 277 ? -19.929 7.053 42.928 1.00 38.56 277 ASN A O 1
ATOM 2145 N N . TRP A 1 278 ? -18.407 6.116 41.555 1.00 32.44 278 TRP A N 1
ATOM 2146 C CA . TRP A 1 278 ? -17.421 5.833 42.594 1.00 32.44 278 TRP A CA 1
ATOM 2147 C C . TRP A 1 278 ? -16.781 7.175 43.003 1.00 32.44 278 TRP A C 1
ATOM 2149 O O . TRP A 1 278 ? -16.680 8.039 42.127 1.00 32.44 278 TRP A O 1
ATOM 2159 N N . PRO A 1 279 ? -16.448 7.394 44.289 1.00 42.41 279 PRO A N 1
ATOM 2160 C CA . PRO A 1 279 ? -15.770 8.616 44.724 1.00 42.41 279 PRO A CA 1
ATOM 2161 C C . PRO A 1 279 ? -14.459 8.858 43.972 1.00 42.41 279 PRO A C 1
ATOM 2163 O O . PRO A 1 279 ? -13.796 7.857 43.604 1.00 42.41 279 PRO A O 1
#